Protein AF-A0A0C3UGE4-F1 (afdb_monomer)

Organism: Guillardia theta (strain CCMP2712) (NCBI:txid905079)

InterPro domains:
  IPR002882 2-phospho-L-lactate transferase CofD [PF01933] (5-312)
  IPR038136 CofD-like domain superfamily [G3DSA:3.40.50.10680] (3-335)
  IPR038136 CofD-like domain superfamily [SSF142338] (4-324)

Radius of gyration: 21.11 Å; Cα contacts (8 Å, |Δi|>4): 598; chains: 1; bounding box: 51×51×58 Å

Sequence (357 aa):
MMKLEGGSAFGELSSALANSSKSVDYVVPVTDNGGSSGEIRRVFGGSAVGDIRSRLMHVAPIEKSCYHLRNMLQTRLDPYNESKAMFQMKEFCSAHADDWKSMTENERIILVLLSIFIKMATAYDSTNSSDVWFQFRSSNFGNLVLHSLKFVLGGLEEAIRWFSFALLVPETTRVFPCTLDLEQTGIELGAELEDGQIILGQDEISHPPVEEGGVLSVDKNLFGGSDRAPPSKICKMFYSLSTTGERIKPSANLNILPVLETAELILYGPGSLFTSVMPSLILPGMGEAVASSKAQKLLLLNGNSDRESGNMTALEYLSPVTAPTDLTFRRFAQAIASGFNRYGECEHDLSAYLNYV

Mean predicted aligned error: 9.53 Å

pLDDT: mean 78.91, std 18.3, range [25.89, 96.56]

Solvent-accessible surface area (backbone atoms only — not comparable to full-atom values): 19628 Å² total; per-residue (Å²): 61,34,34,36,24,37,45,75,54,64,42,65,57,45,29,53,48,46,71,40,99,51,48,36,37,37,37,25,44,40,42,53,52,42,73,42,27,15,53,49,30,73,75,72,44,34,52,29,42,48,32,55,50,46,43,54,63,33,37,20,62,97,42,82,92,42,44,65,57,50,52,53,39,65,36,64,37,42,69,83,42,50,71,57,13,51,45,53,55,49,45,61,59,50,66,46,61,84,46,54,84,82,50,55,73,62,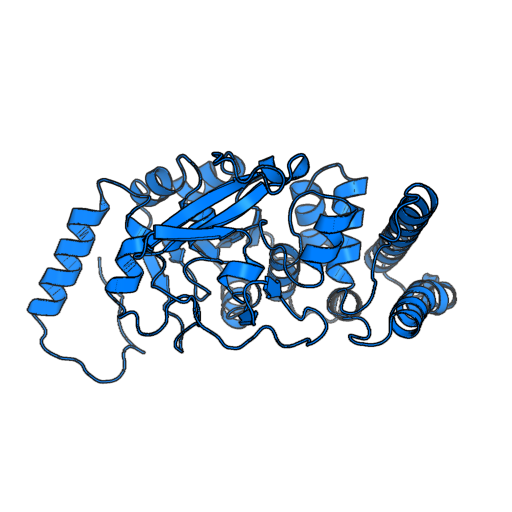53,52,51,45,48,52,27,42,54,48,35,54,50,54,45,53,50,51,39,73,71,42,93,58,103,65,64,79,73,48,36,44,26,36,45,32,40,48,30,48,50,31,37,17,63,75,66,72,33,64,68,56,26,48,54,51,49,34,60,66,48,54,35,45,90,52,43,50,77,39,57,34,46,63,61,34,62,84,35,62,57,27,34,30,38,34,26,74,83,70,51,74,42,69,33,40,38,38,50,60,28,46,62,44,81,59,93,89,41,84,46,66,71,80,85,48,89,64,66,53,97,43,47,51,97,48,58,72,71,44,78,49,39,22,34,71,89,74,64,48,77,53,79,58,54,47,32,71,82,50,55,68,50,51,76,70,24,63,32,39,36,35,44,43,45,54,61,71,77,14,34,39,58,45,35,68,22,66,63,40,17,47,50,64,56,70,33,87,32,48,79,46,79,43,73,59,96,58,78,45,54,70,54,51,87,60,48,82,69,57,58,46,52,70,72,42,62,54,24,81,69,67,46,67,61,49,55,50,48,51,54,54,50,48,72,72,56,70,87,80,92,70,80,82,90,65,86,88,85,84,135

Secondary structure (DSSP, 8-state):
-EEE--SSTTHHHHHHHHTSSS-EEEEE-----SHHHHHHHHHH-S---HHHHHHHHHHS---GGGHHHHHHHH-B--SS-HHHHHHHHHHHHHHHHHTTTTS-HHHHHHHHHHHHHHHHHHHHHHH--SS-PPP-TT-BHHHHHHHHHHHHHTSHHHHHHHHHHHTT--TTEEEEES-SGGGSS-EEEEEEETTS-EEESHHHHHSPPEEETTEEE--TTSSS---PPPSS-EEEEEEEETTT--EE-PPPPGGGHHHHHH-SEEEE-SS-IIIIIHHHHTSTTHHHHHHH--SEEEE---SS--TTTTT--TTTTHHHHHGGGTTSSHHHHHHHHHHHTTS----S--SS-----

Structure (mmCIF, N/CA/C/O backbone):
data_AF-A0A0C3UGE4-F1
#
_entry.id   AF-A0A0C3UGE4-F1
#
loop_
_atom_site.group_PDB
_atom_site.id
_atom_site.type_symbol
_atom_site.label_atom_id
_atom_site.label_alt_id
_atom_site.label_comp_id
_atom_site.label_asym_id
_atom_site.label_entity_id
_atom_site.label_seq_id
_atom_site.pdbx_PDB_ins_code
_atom_site.Cartn_x
_atom_site.Cartn_y
_atom_site.Cartn_z
_atom_site.occupancy
_atom_site.B_iso_or_equiv
_atom_site.auth_seq_id
_atom_site.auth_comp_id
_atom_site.auth_asym_id
_atom_site.auth_atom_id
_atom_site.pdbx_PDB_model_num
ATOM 1 N N . MET A 1 1 ? -14.411 -12.678 -3.697 1.00 88.88 1 MET A N 1
ATOM 2 C CA . MET A 1 1 ? -13.859 -12.458 -2.342 1.00 88.88 1 MET A CA 1
ATOM 3 C C . MET A 1 1 ? -13.321 -11.047 -2.292 1.00 88.88 1 MET A C 1
ATOM 5 O O . MET A 1 1 ? -12.717 -10.629 -3.266 1.00 88.88 1 MET A O 1
ATOM 9 N N . MET A 1 2 ? -13.513 -10.337 -1.188 1.00 87.06 2 MET A N 1
ATOM 10 C CA . MET A 1 2 ? -12.878 -9.045 -0.943 1.00 87.06 2 MET A CA 1
ATOM 11 C C . MET A 1 2 ? -11.885 -9.192 0.206 1.00 87.06 2 MET A C 1
ATOM 13 O O . MET A 1 2 ? -12.202 -9.854 1.190 1.00 87.06 2 MET A O 1
ATOM 17 N N . LYS A 1 3 ? -10.694 -8.605 0.093 1.00 87.56 3 LYS A N 1
ATOM 18 C CA . LYS A 1 3 ? -9.655 -8.671 1.121 1.00 87.56 3 LYS A CA 1
ATOM 19 C C . LYS A 1 3 ? -9.175 -7.274 1.501 1.00 87.56 3 LYS A C 1
ATOM 21 O O . LYS A 1 3 ? -8.741 -6.514 0.642 1.00 87.56 3 LYS A O 1
ATOM 26 N N . LEU A 1 4 ? -9.273 -6.955 2.789 1.00 78.56 4 LEU A N 1
ATOM 27 C CA . LEU A 1 4 ? -8.786 -5.722 3.401 1.00 78.56 4 LEU A CA 1
ATOM 28 C C . LEU A 1 4 ? -7.425 -5.994 4.036 1.00 78.56 4 LEU A C 1
ATOM 30 O O . LEU A 1 4 ? -7.338 -6.707 5.039 1.00 78.56 4 LEU A O 1
ATOM 34 N N . GLU A 1 5 ? -6.364 -5.454 3.451 1.00 80.44 5 GLU A N 1
ATOM 35 C CA . GLU A 1 5 ? -5.006 -5.640 3.960 1.00 80.44 5 GLU A CA 1
ATOM 36 C C . GLU A 1 5 ? -4.042 -4.574 3.435 1.00 80.44 5 GLU A C 1
ATOM 38 O O . GLU A 1 5 ? -4.302 -3.920 2.428 1.00 80.44 5 GLU A O 1
ATOM 43 N N . GLY A 1 6 ? -2.900 -4.456 4.105 1.00 71.75 6 GLY A N 1
ATOM 44 C CA . GLY A 1 6 ? -1.778 -3.608 3.712 1.00 71.75 6 GLY A CA 1
ATOM 45 C C . GLY A 1 6 ? -0.661 -4.393 3.028 1.00 71.75 6 GLY A C 1
ATOM 46 O O . GLY A 1 6 ? -0.914 -5.358 2.301 1.00 71.75 6 GLY A O 1
ATOM 47 N N . GLY A 1 7 ? 0.570 -3.937 3.266 1.00 65.00 7 GLY A N 1
ATOM 48 C CA . GLY A 1 7 ? 1.805 -4.271 2.554 1.00 65.00 7 GLY A CA 1
ATOM 49 C C . GLY A 1 7 ? 2.200 -5.740 2.382 1.00 65.00 7 GLY A C 1
ATOM 50 O O . GLY A 1 7 ? 1.496 -6.549 1.783 1.00 65.00 7 GLY A O 1
ATOM 51 N N . SER A 1 8 ? 3.442 -6.070 2.747 1.00 61.47 8 SER A N 1
ATOM 52 C CA . SER A 1 8 ? 4.088 -7.350 2.400 1.00 61.47 8 SER A CA 1
ATOM 53 C C . SER A 1 8 ? 3.691 -8.532 3.287 1.00 61.47 8 SER A C 1
ATOM 55 O O . SER A 1 8 ? 4.209 -9.633 3.091 1.00 61.47 8 SER A O 1
ATOM 57 N N . ALA A 1 9 ? 2.815 -8.325 4.273 1.00 58.72 9 ALA A N 1
ATOM 58 C CA . ALA A 1 9 ? 2.397 -9.383 5.177 1.00 58.72 9 ALA A CA 1
ATOM 59 C C . ALA A 1 9 ? 1.672 -10.498 4.401 1.00 58.72 9 ALA A C 1
ATOM 61 O O . ALA A 1 9 ? 0.669 -10.275 3.728 1.00 58.72 9 ALA A O 1
ATOM 62 N N . PHE A 1 10 ? 2.229 -11.708 4.492 1.00 69.44 10 PHE A N 1
ATOM 63 C CA . PHE A 1 10 ? 1.671 -12.958 3.972 1.00 69.44 10 PHE A CA 1
ATOM 64 C C . PHE A 1 10 ? 1.349 -12.981 2.465 1.00 69.44 10 PHE A C 1
ATOM 66 O O . PHE A 1 10 ? 0.301 -13.464 2.034 1.00 69.44 10 PHE A O 1
ATOM 73 N N . GLY A 1 11 ? 2.303 -12.519 1.649 1.00 73.38 11 GLY A N 1
ATOM 74 C CA . GLY A 1 11 ? 2.220 -12.547 0.185 1.00 73.38 11 GLY A CA 1
ATOM 75 C C . GLY A 1 11 ? 1.964 -13.930 -0.437 1.00 73.38 11 GLY A C 1
ATOM 76 O O . GLY A 1 11 ? 1.420 -14.019 -1.538 1.00 73.38 11 GLY A O 1
ATOM 77 N N . GLU A 1 12 ? 2.293 -15.012 0.272 1.00 80.56 12 GLU A N 1
ATOM 78 C CA . GLU A 1 12 ? 1.982 -16.386 -0.143 1.00 80.56 12 GLU A CA 1
ATOM 79 C C . GLU A 1 12 ? 0.474 -16.647 -0.208 1.00 80.56 12 GLU A C 1
ATOM 81 O O . GLU A 1 12 ? -0.002 -17.216 -1.189 1.00 80.56 12 GLU A O 1
ATOM 86 N N . LEU A 1 13 ? -0.304 -16.171 0.774 1.00 82.69 13 LEU A N 1
ATOM 87 C CA . LEU A 1 13 ? -1.766 -16.274 0.729 1.00 82.69 13 LEU A CA 1
ATOM 88 C C . LEU A 1 13 ? -2.329 -15.481 -0.436 1.00 82.69 13 LEU A C 1
ATOM 90 O O . LEU A 1 13 ? -3.254 -15.927 -1.100 1.00 82.69 13 LEU A O 1
ATOM 94 N N . SER A 1 14 ? -1.771 -14.309 -0.700 1.00 83.50 14 SER A N 1
ATOM 95 C CA . SER A 1 14 ? -2.187 -13.456 -1.809 1.00 83.50 14 SER A CA 1
ATOM 96 C C . SER A 1 14 ? -1.987 -14.151 -3.148 1.00 83.50 14 SER A C 1
ATOM 98 O O . SER A 1 14 ? -2.879 -14.153 -3.994 1.00 83.50 14 SER A O 1
ATOM 100 N N . SER A 1 15 ? -0.829 -14.793 -3.305 1.00 83.75 15 SER A N 1
ATOM 101 C CA . SER A 1 15 ? -0.518 -15.607 -4.471 1.00 83.75 15 SER A CA 1
ATOM 102 C C . SER A 1 15 ? -1.446 -16.821 -4.567 1.00 83.75 15 SER A C 1
ATOM 104 O O . SER A 1 15 ? -1.996 -17.098 -5.631 1.00 83.75 15 SER A O 1
ATOM 106 N N . ALA A 1 16 ? -1.701 -17.518 -3.457 1.00 85.75 16 ALA A N 1
ATOM 107 C CA . ALA A 1 16 ? -2.600 -18.671 -3.421 1.00 85.75 16 ALA A CA 1
ATOM 108 C C . ALA A 1 16 ? -4.051 -18.297 -3.775 1.00 85.75 16 ALA A C 1
ATOM 110 O O . ALA A 1 16 ? -4.704 -19.001 -4.543 1.00 85.75 16 ALA A O 1
ATOM 111 N N . LEU A 1 17 ? -4.545 -17.169 -3.258 1.00 85.75 17 LEU A N 1
ATOM 112 C CA . LEU A 1 17 ? -5.877 -16.646 -3.554 1.00 85.75 17 LEU A CA 1
ATOM 113 C C . LEU A 1 17 ? -5.993 -16.203 -5.017 1.00 85.75 17 LEU A C 1
ATOM 115 O O . LEU A 1 17 ? -6.993 -16.519 -5.658 1.00 85.75 17 LEU A O 1
ATOM 119 N N . ALA A 1 18 ? -4.975 -15.531 -5.561 1.00 84.00 18 ALA A N 1
ATOM 120 C CA . ALA A 1 18 ? -4.956 -15.106 -6.964 1.00 84.00 18 ALA A CA 1
ATOM 121 C C . ALA A 1 18 ? -4.934 -16.294 -7.943 1.00 84.00 18 ALA A C 1
ATOM 123 O O . ALA A 1 18 ? -5.546 -16.231 -9.005 1.00 84.00 18 ALA A O 1
ATOM 124 N N . ASN A 1 19 ? -4.283 -17.397 -7.560 1.00 82.44 19 ASN A N 1
ATOM 125 C CA . ASN A 1 19 ? -4.258 -18.647 -8.327 1.00 82.44 19 ASN A CA 1
ATOM 126 C C . ASN A 1 19 ? -5.492 -19.539 -8.093 1.00 82.44 19 ASN A C 1
ATOM 128 O O . ASN A 1 19 ? -5.590 -20.627 -8.663 1.00 82.44 19 ASN A O 1
ATOM 132 N N . SER A 1 20 ? -6.434 -19.115 -7.248 1.00 82.75 20 SER A N 1
ATOM 133 C CA . SER A 1 20 ? -7.691 -19.834 -7.059 1.00 82.75 20 SER A CA 1
ATOM 134 C C . SER A 1 20 ? -8.645 -19.592 -8.235 1.00 82.75 20 SER A C 1
ATOM 136 O O . SER A 1 20 ? -8.553 -18.597 -8.948 1.00 82.75 20 SER A O 1
ATOM 138 N N . SER A 1 21 ? -9.631 -20.471 -8.424 1.00 75.88 21 SER A N 1
ATOM 139 C CA . SER A 1 21 ? -10.694 -20.277 -9.426 1.00 75.88 21 SER A CA 1
ATOM 140 C C . SER A 1 21 ? -11.713 -19.189 -9.047 1.00 75.88 21 SER A C 1
ATOM 142 O O . SER A 1 21 ? -12.741 -19.043 -9.707 1.00 75.88 21 SER A O 1
ATOM 144 N N . LYS A 1 22 ? -11.473 -18.454 -7.957 1.00 87.19 22 LYS A N 1
ATOM 145 C CA . LYS A 1 22 ? -12.380 -17.451 -7.401 1.00 87.19 22 LYS A CA 1
ATOM 146 C C . LYS A 1 22 ? -11.867 -16.050 -7.706 1.00 87.19 22 LYS A C 1
ATOM 148 O O . LYS A 1 22 ? -10.668 -15.804 -7.682 1.00 87.19 22 LYS A O 1
ATOM 153 N N . SER A 1 23 ? -12.790 -15.115 -7.921 1.00 92.88 23 SER A N 1
ATOM 154 C CA . SER A 1 23 ? -12.440 -13.701 -8.052 1.00 92.88 23 SER A CA 1
ATOM 155 C C . SER A 1 23 ? -12.036 -13.102 -6.704 1.00 92.88 23 SER A C 1
ATOM 157 O O . SER A 1 23 ? -12.689 -13.376 -5.687 1.00 92.88 23 SER A O 1
ATOM 159 N N . VAL A 1 24 ? -10.984 -12.283 -6.689 1.00 93.75 24 VAL A N 1
ATOM 160 C CA . VAL A 1 24 ? -10.416 -11.670 -5.481 1.00 93.75 24 VAL A CA 1
ATOM 161 C C . VAL A 1 24 ? -10.150 -10.187 -5.695 1.00 93.75 24 VAL A C 1
ATOM 163 O O . VAL A 1 24 ? -9.412 -9.793 -6.591 1.00 93.75 24 VAL A O 1
ATOM 166 N N . ASP A 1 25 ? -10.713 -9.371 -4.816 1.00 95.06 25 ASP A N 1
ATOM 167 C CA . ASP A 1 25 ? -10.585 -7.923 -4.830 1.00 95.06 25 ASP A CA 1
ATOM 168 C C . ASP A 1 25 ? -9.833 -7.458 -3.591 1.00 95.06 25 ASP A C 1
ATOM 170 O O . ASP A 1 25 ? -10.319 -7.584 -2.467 1.00 95.06 25 ASP A O 1
ATOM 174 N N . TYR A 1 26 ? -8.631 -6.935 -3.791 1.00 94.94 26 TYR A N 1
ATOM 175 C CA . TYR A 1 26 ? -7.783 -6.418 -2.728 1.00 94.94 26 TYR A CA 1
ATOM 176 C C . TYR A 1 26 ? -8.044 -4.928 -2.538 1.00 94.94 26 TYR A C 1
ATOM 178 O O . TYR A 1 26 ? -7.956 -4.172 -3.499 1.00 94.94 26 TYR A O 1
ATOM 186 N N . VAL A 1 27 ? -8.312 -4.495 -1.309 1.00 95.00 27 VAL A N 1
ATOM 187 C CA . VAL A 1 27 ? -8.415 -3.079 -0.942 1.00 95.00 27 VAL A CA 1
ATOM 188 C C . VAL A 1 27 ? -7.253 -2.723 -0.036 1.00 95.00 27 VAL A C 1
ATOM 190 O O . VAL A 1 27 ? -7.131 -3.260 1.067 1.00 95.00 27 VAL A O 1
ATOM 193 N N . VAL A 1 28 ? -6.416 -1.812 -0.522 1.00 94.75 28 VAL A N 1
ATOM 194 C CA . VAL A 1 28 ? -5.087 -1.552 0.027 1.00 94.75 28 VAL A CA 1
ATOM 195 C C . VAL A 1 28 ? -4.973 -0.097 0.495 1.00 94.75 28 VAL A C 1
ATOM 197 O O . VAL A 1 28 ? -5.281 0.815 -0.282 1.00 94.75 28 VAL A O 1
ATOM 200 N N . PRO A 1 29 ? -4.532 0.152 1.742 1.00 93.25 29 PRO A N 1
ATOM 201 C CA . PRO A 1 29 ? -4.177 1.480 2.224 1.00 93.25 29 PRO A CA 1
ATOM 202 C C . PRO A 1 29 ? -3.116 2.172 1.372 1.00 93.25 29 PRO A C 1
ATOM 204 O O . PRO A 1 29 ? -2.225 1.544 0.805 1.00 93.25 29 PRO A O 1
ATOM 207 N N . VAL A 1 30 ? -3.193 3.500 1.315 1.00 93.56 30 VAL A N 1
ATOM 208 C CA . VAL A 1 30 ? -2.253 4.338 0.552 1.00 93.56 30 VAL A CA 1
ATOM 209 C C . VAL A 1 30 ? -1.656 5.475 1.392 1.00 93.56 30 VAL A C 1
ATOM 211 O O . VAL A 1 30 ? -1.208 6.489 0.859 1.00 93.56 30 VAL A O 1
ATOM 214 N N . THR A 1 31 ? -1.637 5.298 2.715 1.00 90.19 31 THR A N 1
ATOM 215 C CA . THR A 1 31 ? -1.171 6.271 3.722 1.00 90.19 31 THR A CA 1
ATOM 216 C C . THR A 1 31 ? 0.267 6.098 4.180 1.00 90.19 31 THR A C 1
ATOM 218 O O . THR A 1 31 ? 0.736 6.924 4.963 1.00 90.19 31 THR A O 1
ATOM 221 N N . ASP A 1 32 ? 0.964 5.067 3.711 1.00 88.56 32 ASP A N 1
ATOM 222 C CA . ASP A 1 32 ? 2.331 4.766 4.131 1.00 88.56 32 ASP A CA 1
ATOM 223 C C . ASP A 1 32 ? 3.265 5.967 3.898 1.00 88.56 32 ASP A C 1
ATOM 225 O O . ASP A 1 32 ? 3.358 6.510 2.791 1.00 88.56 32 ASP A O 1
ATOM 229 N N . ASN A 1 33 ? 3.912 6.431 4.963 1.00 84.69 33 ASN A N 1
ATOM 230 C CA . ASN A 1 33 ? 4.893 7.517 4.965 1.00 84.69 33 ASN A CA 1
ATOM 231 C C . ASN A 1 33 ? 6.307 7.023 5.331 1.00 84.69 33 ASN A C 1
ATOM 233 O O . ASN A 1 33 ? 7.202 7.849 5.502 1.00 84.69 33 ASN A O 1
ATOM 237 N N . GLY A 1 34 ? 6.530 5.706 5.389 1.00 84.94 34 GLY A N 1
ATOM 238 C CA . GLY A 1 34 ? 7.824 5.095 5.674 1.00 84.94 34 GLY A CA 1
ATOM 239 C C . GLY A 1 34 ? 8.648 4.777 4.420 1.00 84.94 34 GLY A C 1
ATOM 240 O O . GLY A 1 34 ? 8.142 4.601 3.304 1.00 84.94 34 GLY A O 1
ATOM 241 N N . GLY A 1 35 ? 9.969 4.685 4.600 1.00 88.25 35 GLY A N 1
ATOM 242 C CA . GLY A 1 35 ? 10.919 4.199 3.594 1.00 88.25 35 GLY A CA 1
ATOM 243 C C . GLY A 1 35 ? 10.769 4.824 2.198 1.00 88.25 35 GLY A C 1
ATOM 244 O O . GLY A 1 35 ? 10.741 6.040 2.028 1.00 88.25 35 GLY A O 1
ATOM 245 N N . SER A 1 36 ? 10.694 3.970 1.169 1.00 92.25 36 SER A N 1
ATOM 246 C CA . SER A 1 36 ? 10.639 4.412 -0.232 1.00 92.25 36 SER A CA 1
ATOM 247 C C . SER A 1 36 ? 9.335 5.130 -0.593 1.00 92.25 36 SER A C 1
ATOM 249 O O . SER A 1 36 ? 9.373 6.033 -1.424 1.00 92.25 36 SER A O 1
ATOM 251 N N . SER A 1 37 ? 8.193 4.738 -0.013 1.00 92.31 37 SER A N 1
ATOM 252 C CA . SER A 1 37 ? 6.925 5.454 -0.219 1.00 92.31 37 SER A CA 1
ATOM 253 C C . SER A 1 37 ? 6.989 6.833 0.431 1.00 92.31 37 SER A C 1
ATOM 255 O O . SER A 1 37 ? 6.613 7.821 -0.193 1.00 92.31 37 SER A O 1
ATOM 257 N N . GLY A 1 38 ? 7.510 6.892 1.659 1.00 90.56 38 GLY A N 1
ATOM 258 C CA . GLY A 1 38 ? 7.690 8.115 2.430 1.00 90.56 38 GLY A CA 1
ATOM 259 C C . GLY A 1 38 ? 8.506 9.161 1.695 1.00 90.56 38 GLY A C 1
ATOM 260 O O . GLY A 1 38 ? 8.066 10.298 1.568 1.00 90.56 38 GLY A O 1
ATOM 261 N N . GLU A 1 39 ? 9.643 8.766 1.127 1.00 91.94 39 GLU A N 1
ATOM 262 C CA . GLU A 1 39 ? 10.507 9.684 0.387 1.00 91.94 39 GLU A CA 1
ATOM 263 C C . GLU A 1 39 ? 9.837 10.251 -0.876 1.00 91.94 39 GLU A C 1
ATOM 265 O O . GLU A 1 39 ? 9.861 11.459 -1.113 1.00 91.94 39 GLU A O 1
ATOM 270 N N . ILE A 1 40 ? 9.145 9.401 -1.645 1.00 92.00 40 ILE A N 1
ATOM 271 C CA . ILE A 1 40 ? 8.342 9.840 -2.797 1.00 92.00 40 ILE A CA 1
ATOM 272 C C . ILE A 1 40 ? 7.284 10.855 -2.360 1.00 92.00 40 ILE A C 1
ATOM 274 O O . ILE A 1 40 ? 7.124 11.892 -2.999 1.00 92.00 40 ILE A O 1
ATOM 278 N N . ARG A 1 41 ? 6.563 10.574 -1.272 1.00 90.12 41 ARG A N 1
ATOM 279 C CA . ARG A 1 41 ? 5.500 11.453 -0.770 1.00 90.12 41 ARG A CA 1
ATOM 280 C C . ARG A 1 41 ? 6.042 12.750 -0.188 1.00 90.12 41 ARG A C 1
ATOM 282 O O . ARG A 1 41 ? 5.418 13.790 -0.359 1.00 90.12 41 ARG A O 1
ATOM 289 N N . ARG A 1 42 ? 7.202 12.713 0.462 1.00 88.19 42 ARG A N 1
ATOM 290 C CA . ARG A 1 42 ? 7.867 13.896 1.013 1.00 88.19 42 ARG A CA 1
ATOM 291 C C . ARG A 1 42 ? 8.215 14.901 -0.082 1.00 88.19 42 ARG A C 1
ATOM 293 O O . ARG A 1 42 ? 8.067 16.100 0.129 1.00 88.19 42 ARG A O 1
ATOM 300 N N . VAL A 1 43 ? 8.677 14.411 -1.231 1.00 88.25 43 VAL A N 1
ATOM 301 C CA . VAL A 1 43 ? 9.129 15.254 -2.345 1.00 88.25 43 VAL A CA 1
ATOM 302 C C . VAL A 1 43 ? 7.984 15.624 -3.287 1.00 88.25 43 VAL A C 1
ATOM 304 O O . VAL A 1 43 ? 7.818 16.792 -3.628 1.00 88.25 43 VAL A O 1
ATOM 307 N N . PHE A 1 44 ? 7.172 14.648 -3.695 1.00 87.69 44 PHE A N 1
ATOM 308 C CA . PHE A 1 44 ? 6.159 14.824 -4.742 1.00 87.69 44 PHE A CA 1
ATOM 309 C C . PHE A 1 44 ? 4.719 14.865 -4.220 1.00 87.69 44 PHE A C 1
ATOM 311 O O . PHE A 1 44 ? 3.797 15.119 -4.994 1.00 87.69 44 PHE A O 1
ATOM 318 N N . GLY A 1 45 ? 4.498 14.596 -2.933 1.00 86.81 45 GLY A N 1
ATOM 319 C CA . GLY A 1 45 ? 3.162 14.443 -2.368 1.00 86.81 45 GLY A CA 1
ATOM 320 C C . GLY A 1 45 ? 2.418 13.210 -2.892 1.00 86.81 45 GLY A C 1
ATOM 321 O O . GLY A 1 45 ? 2.969 12.312 -3.543 1.00 86.81 45 GLY A O 1
ATOM 322 N N . GLY A 1 46 ? 1.120 13.171 -2.606 1.00 87.50 46 GLY A N 1
ATOM 323 C CA . GLY A 1 46 ? 0.216 12.154 -3.123 1.00 87.50 46 GLY A CA 1
ATOM 324 C C . GLY A 1 46 ? 0.147 10.866 -2.294 1.00 87.50 46 GLY A C 1
ATOM 325 O O . GLY A 1 46 ? 0.728 10.732 -1.213 1.00 87.50 46 GLY A O 1
ATOM 326 N N . SER A 1 47 ? -0.554 9.887 -2.863 1.00 91.00 47 SER A N 1
ATOM 327 C CA . SER A 1 47 ? -0.732 8.535 -2.328 1.00 91.00 47 SER A CA 1
ATOM 328 C C . SER A 1 47 ? 0.564 7.722 -2.294 1.00 91.00 47 SER A C 1
ATOM 330 O O . SER A 1 47 ? 1.358 7.762 -3.245 1.00 91.00 47 SER A O 1
ATOM 332 N N . ALA A 1 48 ? 0.733 6.926 -1.236 1.00 92.00 48 ALA A N 1
ATOM 333 C CA . ALA A 1 48 ? 1.761 5.899 -1.155 1.00 92.00 48 ALA A CA 1
ATOM 334 C C . ALA A 1 48 ? 1.529 4.808 -2.205 1.00 92.00 48 ALA A C 1
ATOM 336 O O . ALA A 1 48 ? 0.396 4.409 -2.468 1.00 92.00 48 ALA A O 1
ATOM 337 N N . VAL A 1 49 ? 2.616 4.296 -2.780 1.00 93.81 49 VAL A N 1
ATOM 338 C CA . VAL A 1 49 ? 2.567 3.275 -3.841 1.00 93.81 49 VAL A CA 1
ATOM 339 C C . VAL A 1 49 ? 3.154 1.929 -3.405 1.00 93.81 49 VAL A C 1
ATOM 341 O O . VAL A 1 49 ? 2.995 0.936 -4.111 1.00 93.81 49 VAL A O 1
ATOM 344 N N . GLY A 1 50 ? 3.824 1.879 -2.247 1.00 93.81 50 GLY A N 1
ATOM 345 C CA . GLY A 1 50 ? 4.580 0.718 -1.775 1.00 93.81 50 GLY A CA 1
ATOM 346 C C . GLY A 1 50 ? 3.747 -0.543 -1.588 1.00 93.81 50 GLY A C 1
ATOM 347 O O . GLY A 1 50 ? 4.105 -1.594 -2.132 1.00 93.81 50 GLY A O 1
ATOM 348 N N . ASP A 1 51 ? 2.634 -0.426 -0.868 1.00 93.44 51 ASP A N 1
ATOM 349 C CA . ASP A 1 51 ? 1.744 -1.550 -0.571 1.00 93.44 51 ASP A CA 1
ATOM 350 C C . ASP A 1 51 ? 1.009 -2.036 -1.818 1.00 93.44 51 ASP A C 1
ATOM 352 O O . ASP A 1 51 ? 0.947 -3.240 -2.067 1.00 93.44 51 ASP A O 1
ATOM 356 N N . ILE A 1 52 ? 0.564 -1.110 -2.669 1.00 95.38 52 ILE A N 1
ATOM 357 C CA . ILE A 1 52 ? -0.022 -1.410 -3.980 1.00 95.38 52 ILE A CA 1
ATOM 358 C C . ILE A 1 52 ? 0.968 -2.181 -4.858 1.00 95.38 52 ILE A C 1
ATOM 360 O O . ILE A 1 52 ? 0.645 -3.258 -5.361 1.00 95.38 52 ILE A O 1
ATOM 364 N N . ARG A 1 53 ? 2.198 -1.676 -5.018 1.00 95.25 53 ARG A N 1
ATOM 365 C CA . ARG A 1 53 ? 3.246 -2.362 -5.785 1.00 95.25 53 ARG A CA 1
ATOM 366 C C . ARG A 1 53 ? 3.512 -3.743 -5.198 1.00 95.25 53 ARG A C 1
ATOM 368 O O . ARG A 1 53 ? 3.536 -4.724 -5.936 1.00 95.25 53 ARG A O 1
ATOM 375 N N . SER A 1 54 ? 3.714 -3.830 -3.883 1.00 93.31 54 SER A N 1
ATOM 376 C CA . SER A 1 54 ? 3.942 -5.104 -3.196 1.00 93.31 54 SER A CA 1
ATOM 377 C C . SER A 1 54 ? 2.816 -6.090 -3.497 1.00 93.31 54 SER A C 1
ATOM 379 O O . SER A 1 54 ? 3.079 -7.237 -3.856 1.00 93.31 54 SER A O 1
ATOM 381 N N . ARG A 1 55 ? 1.562 -5.635 -3.432 1.00 93.44 55 ARG A N 1
ATOM 382 C CA . ARG A 1 55 ? 0.389 -6.452 -3.714 1.00 93.44 55 ARG A CA 1
ATOM 383 C C . ARG A 1 55 ? 0.396 -7.002 -5.130 1.00 93.44 55 ARG A C 1
ATOM 385 O O . ARG A 1 55 ? 0.304 -8.214 -5.302 1.00 93.44 55 ARG A O 1
ATOM 392 N N . LEU A 1 56 ? 0.567 -6.124 -6.115 1.00 93.88 56 LEU A N 1
ATOM 393 C CA . LEU A 1 56 ? 0.610 -6.477 -7.534 1.00 93.88 56 LEU A CA 1
ATOM 394 C C . LEU A 1 56 ? 1.706 -7.505 -7.827 1.00 93.88 56 LEU A C 1
ATOM 396 O O . LEU A 1 56 ? 1.467 -8.479 -8.531 1.00 93.88 56 LEU A O 1
ATOM 400 N N . MET A 1 57 ? 2.875 -7.357 -7.202 1.00 92.19 57 MET A N 1
ATOM 401 C CA . MET A 1 57 ? 3.969 -8.321 -7.332 1.00 92.19 57 MET A CA 1
ATOM 402 C C . MET A 1 57 ? 3.622 -9.718 -6.796 1.00 92.19 57 MET A C 1
ATOM 404 O O . MET A 1 57 ? 4.071 -10.711 -7.366 1.00 92.19 57 MET A O 1
ATOM 408 N N . HIS A 1 58 ? 2.852 -9.822 -5.711 1.00 90.38 58 HIS A N 1
ATOM 409 C CA . HIS A 1 58 ? 2.498 -11.117 -5.114 1.00 90.38 58 HIS A CA 1
ATOM 410 C C . HIS A 1 58 ? 1.350 -11.828 -5.834 1.00 90.38 58 HIS A C 1
ATOM 412 O O . HIS A 1 58 ? 1.325 -13.058 -5.866 1.00 90.38 58 HIS A O 1
ATOM 418 N N . VAL A 1 59 ? 0.412 -11.072 -6.411 1.00 91.31 59 VAL A N 1
ATOM 419 C CA . VAL A 1 59 ? -0.726 -11.643 -7.154 1.00 91.31 59 VAL A CA 1
ATOM 420 C C . VAL A 1 59 ? -0.407 -11.906 -8.622 1.00 91.31 59 VAL A C 1
ATOM 422 O O . VAL A 1 59 ? -1.087 -12.698 -9.266 1.00 91.31 59 VAL A O 1
ATOM 425 N N . ALA A 1 60 ? 0.628 -11.259 -9.157 1.00 90.00 60 ALA A N 1
ATOM 426 C CA . ALA A 1 60 ? 1.128 -11.556 -10.485 1.00 90.00 60 ALA A CA 1
ATOM 427 C C . ALA A 1 60 ? 1.731 -12.971 -10.534 1.00 90.00 60 ALA A C 1
ATOM 429 O O . ALA A 1 60 ? 2.454 -13.359 -9.604 1.00 90.00 60 ALA A O 1
ATOM 430 N N . PRO A 1 61 ? 1.486 -13.731 -11.612 1.00 86.19 61 PRO A N 1
ATOM 431 C CA . PRO A 1 61 ? 1.932 -15.106 -11.725 1.00 86.19 61 PRO A CA 1
ATOM 432 C C . PRO A 1 61 ? 3.462 -15.185 -11.796 1.00 86.19 61 PRO A C 1
ATOM 434 O O . PRO A 1 61 ? 4.157 -14.243 -12.195 1.00 86.19 61 PRO A O 1
ATOM 437 N N . ILE A 1 62 ? 4.001 -16.336 -11.394 1.00 80.38 62 ILE A N 1
ATOM 438 C CA . ILE A 1 62 ? 5.435 -16.632 -11.488 1.00 80.38 62 ILE A CA 1
ATOM 439 C C . ILE A 1 62 ? 5.698 -17.242 -12.867 1.00 80.38 62 ILE A C 1
ATOM 441 O O . ILE A 1 62 ? 5.970 -18.433 -13.011 1.00 80.38 62 ILE A O 1
ATOM 445 N N . GLU A 1 63 ? 5.567 -16.418 -13.903 1.00 78.00 63 GLU A N 1
ATOM 446 C CA . GLU A 1 63 ? 5.859 -16.826 -15.274 1.00 78.00 63 GLU A CA 1
ATOM 447 C C . GLU A 1 63 ? 7.271 -16.428 -15.695 1.00 78.00 63 GLU A C 1
ATOM 449 O O . GLU A 1 63 ? 7.792 -15.372 -15.334 1.00 78.00 63 GLU A O 1
ATOM 454 N N . LYS A 1 64 ? 7.886 -17.256 -16.547 1.00 74.56 64 LYS A N 1
ATOM 455 C CA . LYS A 1 64 ? 9.174 -16.918 -17.172 1.00 74.56 64 LYS A CA 1
ATOM 456 C C . LYS A 1 64 ? 9.076 -15.661 -18.045 1.00 74.56 64 LYS A C 1
ATOM 458 O O . LYS A 1 64 ? 10.060 -14.938 -18.152 1.00 74.56 64 LYS A O 1
ATOM 463 N N . SER A 1 65 ? 7.906 -15.412 -18.636 1.00 78.25 65 SER A N 1
ATOM 464 C CA . SER A 1 65 ? 7.608 -14.286 -19.532 1.00 78.25 65 SER A CA 1
ATOM 465 C C . SER A 1 65 ? 7.768 -12.919 -18.854 1.00 78.25 65 SER A C 1
ATOM 467 O O . SER A 1 65 ? 8.232 -11.983 -19.495 1.00 78.25 65 SER A O 1
ATOM 469 N N . CYS A 1 66 ? 7.446 -12.807 -17.560 1.00 78.31 66 CYS A N 1
ATOM 470 C CA . CYS A 1 66 ? 7.557 -11.573 -16.779 1.00 78.31 66 CYS A CA 1
ATOM 471 C C . CYS A 1 66 ? 8.639 -11.638 -15.683 1.00 78.31 66 CYS A C 1
ATOM 473 O O . CYS A 1 66 ? 8.742 -10.732 -14.860 1.00 78.31 66 CYS A O 1
ATOM 475 N N . TYR A 1 67 ? 9.477 -12.681 -15.652 1.00 81.56 67 TYR A N 1
ATOM 476 C CA . TYR A 1 67 ? 10.484 -12.873 -14.599 1.00 81.56 67 TYR A CA 1
ATOM 477 C C . TYR A 1 67 ? 11.489 -11.715 -14.504 1.00 81.56 67 TYR A C 1
ATOM 479 O O . TYR A 1 67 ? 11.764 -11.216 -13.412 1.00 81.56 67 TYR A O 1
ATOM 487 N N . HIS A 1 68 ? 12.021 -11.266 -15.643 1.00 83.31 68 HIS A N 1
ATOM 488 C CA . HIS A 1 68 ? 12.996 -10.174 -15.673 1.00 83.31 68 HIS A CA 1
ATOM 489 C C . HIS A 1 68 ? 12.366 -8.862 -15.191 1.00 83.31 68 HIS A C 1
ATOM 491 O O . HIS A 1 68 ? 12.841 -8.263 -14.227 1.00 83.31 68 HIS A O 1
ATOM 497 N N . LEU A 1 69 ? 11.221 -8.505 -15.774 1.00 85.38 69 LEU A N 1
ATOM 498 C CA . LEU A 1 69 ? 10.365 -7.402 -15.349 1.00 85.38 69 LEU A CA 1
ATOM 499 C C . LEU A 1 69 ? 10.114 -7.380 -13.832 1.00 85.38 69 LEU A C 1
ATOM 501 O O . LEU A 1 69 ? 10.292 -6.359 -13.165 1.00 85.38 69 LEU A O 1
ATOM 505 N N . ARG A 1 70 ? 9.719 -8.525 -13.271 1.00 87.44 70 ARG A N 1
ATOM 506 C CA . ARG A 1 70 ? 9.447 -8.672 -11.839 1.00 87.44 70 ARG A CA 1
ATOM 507 C C . ARG A 1 70 ? 10.688 -8.398 -10.994 1.00 87.44 70 ARG A C 1
ATOM 509 O O . ARG A 1 70 ? 10.602 -7.646 -10.024 1.00 87.44 70 ARG A O 1
ATOM 516 N N . ASN A 1 71 ? 11.835 -8.953 -11.380 1.00 87.81 71 ASN A N 1
ATOM 517 C CA . ASN A 1 71 ? 13.096 -8.731 -10.672 1.00 87.81 71 ASN A CA 1
ATOM 518 C C . ASN A 1 71 ? 13.506 -7.255 -10.691 1.00 87.81 71 ASN A C 1
ATOM 520 O O . ASN A 1 71 ? 13.909 -6.715 -9.658 1.00 87.81 71 ASN A O 1
ATOM 524 N N . MET A 1 72 ? 13.344 -6.575 -11.830 1.00 87.38 72 MET A N 1
ATOM 525 C CA . MET A 1 72 ? 13.587 -5.133 -11.917 1.00 87.38 72 MET A CA 1
ATOM 526 C C . MET A 1 72 ? 12.707 -4.371 -10.918 1.00 87.38 72 MET A C 1
ATOM 528 O O . MET A 1 72 ? 13.209 -3.592 -10.112 1.00 87.38 72 MET A O 1
ATOM 532 N N . LEU A 1 73 ? 11.400 -4.643 -10.899 1.00 90.75 73 LEU A N 1
ATOM 533 C CA . LEU A 1 73 ? 10.437 -3.944 -10.040 1.00 90.75 73 LEU A CA 1
ATOM 534 C C . LEU A 1 73 ? 10.602 -4.254 -8.541 1.00 90.75 73 LEU A C 1
ATOM 536 O O . LEU A 1 73 ? 10.212 -3.453 -7.687 1.00 90.75 73 LEU A O 1
ATOM 540 N N . GLN A 1 74 ? 11.192 -5.396 -8.192 1.00 91.25 74 GLN A N 1
ATOM 541 C CA . GLN A 1 74 ? 11.515 -5.753 -6.807 1.00 91.25 74 GLN A CA 1
ATOM 542 C C . GLN A 1 74 ? 12.848 -5.176 -6.324 1.00 91.25 74 GLN A C 1
ATOM 544 O O . GLN A 1 74 ? 13.082 -5.140 -5.115 1.00 91.25 74 GLN A O 1
ATOM 549 N N . THR A 1 75 ? 13.693 -4.685 -7.233 1.00 92.00 75 THR A N 1
ATOM 550 C CA . THR A 1 75 ? 15.029 -4.187 -6.899 1.00 92.00 75 THR A CA 1
ATOM 551 C C . THR A 1 75 ? 14.956 -3.031 -5.900 1.00 92.00 75 THR A C 1
ATOM 553 O O . THR A 1 75 ? 14.191 -2.075 -6.061 1.00 92.00 75 THR A O 1
ATOM 556 N N . ARG A 1 76 ? 15.764 -3.124 -4.841 1.00 93.56 76 ARG A N 1
ATOM 557 C CA . ARG A 1 76 ? 15.952 -2.072 -3.840 1.00 93.56 76 ARG A CA 1
ATOM 558 C C . ARG A 1 76 ? 17.368 -1.518 -3.965 1.00 93.56 76 ARG A C 1
ATOM 560 O O . ARG A 1 76 ? 18.320 -2.280 -4.120 1.00 93.56 76 ARG A O 1
ATOM 567 N N . LEU A 1 77 ? 17.474 -0.197 -3.925 1.00 92.69 77 LEU A N 1
ATOM 568 C CA . LEU A 1 77 ? 18.741 0.519 -4.010 1.00 92.69 77 LEU A CA 1
ATOM 569 C C . LEU A 1 77 ? 19.578 0.374 -2.749 1.00 92.69 77 LEU A C 1
ATOM 571 O O . LEU A 1 77 ? 19.070 -0.019 -1.696 1.00 92.69 77 LEU A O 1
ATOM 575 N N . ASP A 1 78 ? 20.862 0.719 -2.875 1.00 92.75 78 ASP A N 1
ATOM 576 C CA . ASP A 1 78 ? 21.787 0.734 -1.751 1.00 92.75 78 ASP A CA 1
ATOM 577 C C . ASP A 1 78 ? 21.180 1.511 -0.569 1.00 92.75 78 ASP A C 1
ATOM 579 O O . ASP A 1 78 ? 20.724 2.647 -0.743 1.00 92.75 78 ASP A O 1
ATOM 583 N N . PRO A 1 79 ? 21.112 0.899 0.622 1.00 90.12 79 PRO A N 1
ATOM 584 C CA . PRO A 1 79 ? 20.424 1.515 1.742 1.00 90.12 79 PRO A CA 1
ATOM 585 C C . PRO A 1 79 ? 21.244 2.616 2.416 1.00 90.12 79 PRO A C 1
ATOM 587 O O . PRO A 1 79 ? 20.668 3.472 3.073 1.00 90.12 79 PRO A O 1
ATOM 590 N N . TYR A 1 80 ? 22.568 2.640 2.247 1.00 88.00 80 TYR A N 1
ATOM 591 C CA . TYR A 1 80 ? 23.441 3.505 3.044 1.00 88.00 80 TYR A CA 1
ATOM 592 C C . TYR A 1 80 ? 24.086 4.621 2.221 1.00 88.00 80 TYR A C 1
ATOM 594 O O . TYR A 1 80 ? 24.292 5.725 2.722 1.00 88.00 80 TYR A O 1
ATOM 602 N N . ASN A 1 81 ? 24.412 4.354 0.957 1.00 90.75 81 ASN A N 1
ATOM 603 C CA . ASN A 1 81 ? 25.225 5.238 0.133 1.00 90.75 81 ASN A CA 1
ATOM 604 C C . ASN A 1 81 ? 24.418 5.840 -1.028 1.00 90.75 81 ASN A C 1
ATOM 606 O O . ASN A 1 81 ? 24.138 5.170 -2.021 1.00 90.75 81 ASN A O 1
ATOM 610 N N . GLU A 1 82 ? 24.122 7.139 -0.922 1.00 90.19 82 GLU A N 1
ATOM 611 C CA . GLU A 1 82 ? 23.410 7.930 -1.939 1.00 90.19 82 GLU A CA 1
ATOM 612 C C . GLU A 1 82 ? 24.060 7.842 -3.322 1.00 90.19 82 GLU A C 1
ATOM 614 O O . GLU A 1 82 ? 23.401 7.538 -4.312 1.00 90.19 82 GLU A O 1
ATOM 619 N N . SER A 1 83 ? 25.375 8.054 -3.399 1.00 90.31 83 SER A N 1
ATOM 620 C CA . SER A 1 83 ? 26.107 8.040 -4.666 1.00 90.31 83 SER A CA 1
ATOM 621 C C . SER A 1 83 ? 26.049 6.671 -5.338 1.00 90.31 83 SER A C 1
ATOM 623 O O . SER A 1 83 ? 25.940 6.585 -6.560 1.00 90.31 83 SER A O 1
ATOM 625 N N . LYS A 1 84 ? 26.084 5.592 -4.547 1.00 92.44 84 LYS A N 1
ATOM 626 C CA . LYS A 1 84 ? 25.955 4.222 -5.050 1.00 92.44 84 LYS A CA 1
ATOM 627 C C . LYS A 1 84 ? 24.526 3.916 -5.497 1.00 92.44 84 LYS A C 1
ATOM 629 O O . LYS A 1 84 ? 24.364 3.329 -6.563 1.00 92.44 84 LYS A O 1
ATOM 634 N N . ALA A 1 85 ? 23.513 4.349 -4.747 1.00 91.62 85 ALA A N 1
ATOM 635 C CA . ALA A 1 85 ? 22.111 4.233 -5.151 1.00 91.62 85 ALA A CA 1
ATOM 636 C C . ALA A 1 85 ? 21.851 4.966 -6.480 1.00 91.62 85 ALA A C 1
ATOM 638 O O . ALA A 1 85 ? 21.259 4.411 -7.407 1.00 91.62 85 ALA A O 1
ATOM 639 N N . MET A 1 86 ? 22.388 6.178 -6.619 1.00 87.94 86 MET A N 1
ATOM 640 C CA . MET A 1 86 ? 22.327 6.956 -7.855 1.00 87.94 86 MET A CA 1
ATOM 641 C C . MET A 1 86 ? 23.082 6.308 -9.014 1.00 87.94 86 MET A C 1
ATOM 643 O O . MET A 1 86 ? 22.617 6.341 -10.153 1.00 87.94 86 MET A O 1
ATOM 647 N N . PHE A 1 87 ? 24.239 5.703 -8.747 1.00 88.50 87 PHE A N 1
ATOM 648 C CA . PHE A 1 87 ? 24.970 4.946 -9.756 1.00 88.50 87 PHE A CA 1
ATOM 649 C C . PHE A 1 87 ? 24.161 3.734 -10.232 1.00 88.50 87 PHE A C 1
ATOM 651 O O . PHE A 1 87 ? 23.959 3.590 -11.431 1.00 88.50 87 PHE A O 1
ATOM 658 N N . GLN A 1 88 ? 23.605 2.933 -9.316 1.00 88.50 88 GLN A N 1
ATOM 659 C CA . GLN A 1 88 ? 22.721 1.810 -9.652 1.00 88.50 88 GLN A CA 1
ATOM 660 C C . GLN A 1 88 ? 21.532 2.259 -10.515 1.00 88.50 88 GLN A C 1
ATOM 662 O O . GLN A 1 88 ? 21.214 1.608 -11.504 1.00 88.50 88 GLN A O 1
ATOM 667 N N . MET A 1 89 ? 20.914 3.397 -10.187 1.00 85.38 89 MET A N 1
ATOM 668 C CA . MET A 1 89 ? 19.832 3.986 -10.982 1.00 85.38 89 MET A CA 1
ATOM 669 C C . MET A 1 89 ? 20.259 4.280 -12.428 1.00 85.38 89 MET A C 1
ATOM 671 O O . MET A 1 89 ? 19.573 3.911 -13.381 1.00 85.38 89 MET A O 1
ATOM 675 N N . LYS A 1 90 ? 21.415 4.931 -12.595 1.00 82.62 90 LYS A N 1
ATOM 676 C CA . LYS A 1 90 ? 21.958 5.299 -13.911 1.00 82.62 90 LYS A CA 1
ATOM 677 C C . LYS A 1 90 ? 22.399 4.085 -14.718 1.00 82.62 90 LYS A C 1
ATOM 679 O O . LYS A 1 90 ? 22.123 4.039 -15.915 1.00 82.62 90 L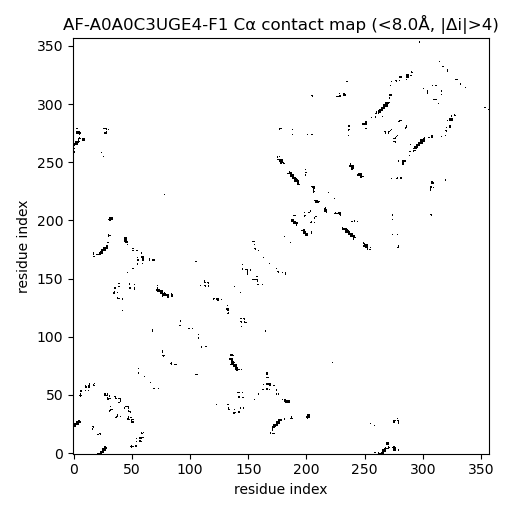YS A O 1
ATOM 684 N N . GLU A 1 91 ? 23.033 3.110 -14.077 1.00 82.94 91 GLU A N 1
ATOM 685 C CA . GLU A 1 91 ? 23.401 1.832 -14.690 1.00 82.94 91 GLU A CA 1
ATOM 686 C C . GLU A 1 91 ? 22.167 1.110 -15.226 1.00 82.94 91 GLU A C 1
ATOM 688 O O . GLU A 1 91 ? 22.179 0.660 -16.364 1.00 82.94 91 GLU A O 1
ATOM 693 N N . PHE A 1 92 ? 21.061 1.075 -14.478 1.00 77.75 92 PHE A N 1
ATOM 694 C CA . PHE A 1 92 ? 19.823 0.468 -14.966 1.00 77.75 92 PHE A CA 1
ATOM 695 C C . PHE A 1 92 ? 19.284 1.144 -16.230 1.00 77.75 92 PHE A C 1
ATOM 697 O O . PHE A 1 92 ? 18.835 0.451 -17.137 1.00 77.75 92 PHE A O 1
ATOM 704 N N . CYS A 1 93 ? 19.350 2.470 -16.336 1.00 74.94 93 CYS A N 1
ATOM 705 C CA . CYS A 1 93 ? 18.944 3.161 -17.561 1.00 74.94 93 CYS A CA 1
ATOM 706 C C . CYS A 1 93 ? 19.947 2.977 -18.716 1.00 74.94 93 CYS A C 1
ATOM 708 O O . CYS A 1 93 ? 19.548 3.055 -19.876 1.00 74.94 93 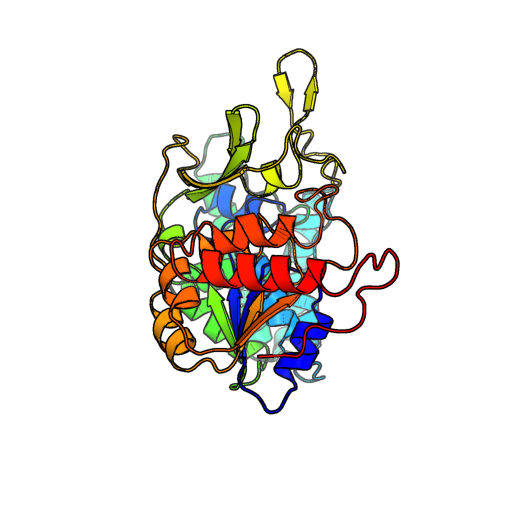CYS A O 1
ATOM 710 N N . SER A 1 94 ? 21.231 2.753 -18.411 1.00 71.62 94 SER A N 1
ATOM 711 C CA . SER A 1 94 ? 22.328 2.777 -19.393 1.00 71.62 94 SER A CA 1
ATOM 712 C C . SER A 1 94 ? 22.697 1.384 -19.913 1.00 71.62 94 SER A C 1
ATOM 714 O O . SER A 1 94 ? 22.758 1.192 -21.121 1.00 71.62 94 SER A O 1
ATOM 716 N N . ALA A 1 95 ? 22.862 0.391 -19.031 1.00 62.06 95 ALA A N 1
ATOM 717 C CA . ALA A 1 95 ? 23.199 -0.996 -19.378 1.00 62.06 95 ALA A CA 1
ATOM 718 C C . ALA A 1 95 ? 22.138 -1.655 -20.275 1.00 62.06 95 ALA A C 1
ATOM 720 O O . ALA A 1 95 ? 22.433 -2.511 -21.099 1.00 62.06 95 ALA A O 1
ATOM 721 N N . HIS A 1 96 ? 20.890 -1.217 -20.144 1.00 64.25 96 HIS A N 1
ATOM 722 C CA . HIS A 1 96 ? 19.760 -1.726 -20.909 1.00 64.25 96 HIS A CA 1
ATOM 723 C C . HIS A 1 96 ? 19.550 -1.015 -22.258 1.00 64.25 96 HIS A C 1
ATOM 725 O O . HIS A 1 96 ? 18.756 -1.480 -23.077 1.00 64.25 96 HIS A O 1
ATOM 731 N N . ALA A 1 97 ? 20.251 0.095 -22.516 1.00 56.22 97 ALA A N 1
ATOM 732 C CA . ALA A 1 97 ? 20.220 0.758 -23.817 1.00 56.22 97 ALA A CA 1
ATOM 733 C C . ALA A 1 97 ? 20.937 -0.078 -24.896 1.00 56.22 97 ALA A C 1
ATOM 735 O O . ALA A 1 97 ? 20.483 -0.105 -26.042 1.00 56.22 97 ALA A O 1
ATOM 736 N N . ASP A 1 98 ? 21.988 -0.813 -24.517 1.00 60.22 98 ASP A N 1
ATOM 737 C CA . ASP A 1 98 ? 22.739 -1.699 -25.417 1.00 60.22 98 ASP A CA 1
ATOM 738 C C . ASP A 1 98 ? 21.933 -2.964 -25.799 1.00 60.22 98 ASP A C 1
ATOM 740 O O . ASP A 1 98 ? 22.023 -3.443 -26.932 1.00 60.22 98 ASP A O 1
ATOM 744 N N . ASP A 1 99 ? 21.035 -3.415 -24.912 1.00 64.31 99 ASP A N 1
ATOM 745 C CA . ASP A 1 99 ? 20.190 -4.614 -25.060 1.00 64.31 99 ASP A CA 1
ATOM 746 C C . ASP A 1 99 ? 18.703 -4.307 -25.355 1.00 64.31 99 ASP A C 1
ATOM 748 O O . ASP A 1 99 ? 17.832 -5.183 -25.295 1.00 64.31 99 ASP A O 1
ATOM 752 N N . TRP A 1 100 ? 18.377 -3.068 -25.741 1.00 70.31 100 TRP A N 1
ATOM 753 C CA . TRP A 1 100 ? 16.998 -2.600 -25.984 1.00 70.31 100 TRP A CA 1
ATOM 754 C C . TRP A 1 100 ? 16.199 -3.474 -26.973 1.00 70.31 100 TRP A C 1
ATOM 756 O O . TRP A 1 100 ? 14.966 -3.559 -26.916 1.00 70.31 100 TRP A O 1
ATOM 766 N N . LYS A 1 101 ? 16.905 -4.141 -27.899 1.00 69.81 101 LYS A N 1
ATOM 767 C CA . LYS A 1 101 ? 16.331 -5.039 -28.916 1.00 69.81 101 LYS A CA 1
ATOM 768 C C . LYS A 1 101 ? 15.862 -6.382 -28.354 1.00 69.81 101 LYS A C 1
ATOM 770 O O . LYS A 1 101 ? 14.946 -6.964 -28.926 1.00 69.81 101 LYS A O 1
ATOM 775 N N . SER A 1 102 ? 16.465 -6.871 -27.271 1.00 74.50 102 SER A N 1
ATOM 776 C CA . SER A 1 102 ? 16.066 -8.123 -26.609 1.00 74.50 102 SER A CA 1
ATOM 777 C C . SER A 1 102 ? 14.944 -7.943 -25.588 1.00 74.50 102 SER A C 1
ATOM 779 O O . SER A 1 102 ? 14.403 -8.932 -25.104 1.00 74.50 102 SER A O 1
ATOM 781 N N . MET A 1 103 ? 14.574 -6.700 -25.283 1.00 78.12 103 MET A N 1
ATOM 782 C CA . MET A 1 103 ? 13.532 -6.394 -24.311 1.00 78.12 103 MET A CA 1
ATOM 783 C C . MET A 1 103 ? 12.127 -6.580 -24.858 1.00 78.12 103 MET A C 1
ATOM 785 O O . MET A 1 103 ? 11.832 -6.324 -26.032 1.00 78.12 103 MET A O 1
ATOM 789 N N . THR A 1 104 ? 11.227 -6.923 -23.952 1.00 84.31 104 THR A N 1
ATOM 790 C CA . THR A 1 104 ? 9.791 -6.781 -24.147 1.00 84.31 104 THR A CA 1
ATOM 791 C C . THR A 1 104 ? 9.397 -5.303 -24.220 1.00 84.31 104 THR A C 1
ATOM 793 O O . THR A 1 104 ? 10.132 -4.397 -23.821 1.00 84.31 104 THR A O 1
ATOM 796 N N . GLU A 1 105 ? 8.206 -5.031 -24.747 1.00 86.44 105 GLU A N 1
ATOM 797 C CA . GLU A 1 105 ? 7.663 -3.672 -24.785 1.00 86.44 105 GLU A CA 1
ATOM 798 C C . GLU A 1 105 ? 7.455 -3.088 -23.380 1.00 86.44 105 GLU A C 1
ATOM 800 O O . GLU A 1 105 ? 7.808 -1.935 -23.138 1.00 86.44 105 GLU A O 1
ATOM 805 N N . ASN A 1 106 ? 6.983 -3.905 -22.435 1.00 86.88 106 ASN A N 1
ATOM 806 C CA . ASN A 1 106 ? 6.750 -3.490 -21.052 1.00 86.88 106 ASN A CA 1
ATOM 807 C C . ASN A 1 106 ? 8.049 -3.080 -20.341 1.00 86.88 106 ASN A C 1
ATOM 809 O O . ASN A 1 106 ? 8.075 -2.062 -19.652 1.00 86.88 106 ASN A O 1
ATOM 813 N N . GLU A 1 107 ? 9.141 -3.822 -20.542 1.00 83.50 107 GLU A N 1
ATOM 814 C CA . GLU A 1 107 ? 10.458 -3.481 -19.981 1.00 83.50 107 GLU A CA 1
ATOM 815 C C . GLU A 1 107 ? 10.963 -2.138 -20.516 1.00 83.50 107 GLU A C 1
ATOM 817 O O . GLU A 1 107 ? 11.400 -1.283 -19.745 1.00 83.50 107 GLU A O 1
ATOM 822 N N . ARG A 1 108 ? 10.812 -1.898 -21.825 1.00 86.06 108 ARG A N 1
ATOM 823 C CA . ARG A 1 108 ? 11.160 -0.608 -22.435 1.00 86.06 108 ARG A CA 1
ATOM 824 C C . ARG A 1 108 ? 10.349 0.545 -21.853 1.00 86.06 108 ARG A C 1
ATOM 826 O O . ARG A 1 108 ? 10.919 1.589 -21.538 1.00 86.06 108 ARG A O 1
ATOM 833 N N . ILE A 1 109 ? 9.037 0.367 -21.685 1.00 88.50 109 ILE A N 1
ATOM 834 C CA . ILE A 1 109 ? 8.170 1.390 -21.083 1.00 88.50 109 ILE A CA 1
ATOM 835 C C . ILE A 1 109 ? 8.632 1.708 -19.657 1.00 88.50 109 ILE A C 1
ATOM 837 O O . ILE A 1 109 ? 8.720 2.875 -19.287 1.00 88.50 109 ILE A O 1
ATOM 841 N N . ILE A 1 110 ? 9.011 0.702 -18.872 1.00 86.25 110 ILE A N 1
ATOM 842 C CA . ILE A 1 110 ? 9.511 0.913 -17.510 1.00 86.25 110 ILE A CA 1
ATOM 843 C C . ILE A 1 110 ? 10.809 1.705 -17.472 1.00 86.25 110 ILE A C 1
ATOM 845 O O . ILE A 1 110 ? 10.950 2.580 -16.621 1.00 86.25 110 ILE A O 1
ATOM 849 N N . LEU A 1 111 ? 11.734 1.464 -18.399 1.00 85.38 111 LEU A N 1
ATOM 850 C CA . LEU A 1 111 ? 12.959 2.262 -18.492 1.00 85.38 111 LEU A CA 1
ATOM 851 C C . LEU A 1 111 ? 12.662 3.724 -18.846 1.00 85.38 111 LEU A C 1
ATOM 853 O O . LEU A 1 111 ? 13.298 4.638 -18.313 1.00 85.38 111 LEU A O 1
ATOM 857 N N . VAL A 1 112 ? 11.660 3.963 -19.699 1.00 88.12 112 VAL A N 1
ATOM 858 C CA . VAL A 1 112 ? 11.174 5.320 -19.987 1.00 88.12 112 VAL A CA 1
ATOM 859 C C . VAL A 1 112 ? 10.586 5.958 -18.729 1.00 88.12 112 VAL A C 1
ATOM 861 O O . VAL A 1 112 ? 10.939 7.090 -18.409 1.00 88.12 112 VAL A O 1
ATOM 864 N N . LEU A 1 113 ? 9.749 5.238 -17.979 1.00 90.69 113 LEU A N 1
ATOM 865 C CA . LEU A 1 113 ? 9.158 5.725 -16.727 1.00 90.69 113 LEU A CA 1
ATOM 866 C C . LEU A 1 113 ? 10.226 6.038 -15.674 1.00 90.69 113 LEU A C 1
ATOM 868 O O . LEU A 1 113 ? 10.169 7.087 -15.041 1.00 90.69 113 LEU A O 1
ATOM 872 N N . LEU A 1 114 ? 11.244 5.189 -15.539 1.00 87.94 114 LEU A N 1
ATOM 873 C CA . LEU A 1 114 ? 12.379 5.427 -14.650 1.00 87.94 114 LEU A CA 1
ATOM 874 C C . LEU A 1 114 ? 13.166 6.677 -15.065 1.00 87.94 114 LEU A C 1
ATOM 876 O O . LEU A 1 114 ? 13.523 7.507 -14.233 1.00 87.94 114 LEU A O 1
ATOM 880 N N . SER A 1 115 ? 13.374 6.863 -16.368 1.00 87.69 115 SER A N 1
ATOM 881 C CA . SER A 1 115 ? 14.011 8.066 -16.906 1.00 87.69 115 SER A CA 1
ATOM 882 C C . SER A 1 115 ? 13.179 9.329 -16.656 1.00 87.69 115 SER A C 1
ATOM 884 O O . SER A 1 115 ? 13.742 10.395 -16.403 1.00 87.69 115 SER A O 1
ATOM 886 N N . ILE A 1 116 ? 11.846 9.229 -16.709 1.00 90.19 116 ILE A N 1
ATOM 887 C CA . ILE A 1 116 ? 10.930 10.311 -16.322 1.00 90.19 116 ILE A CA 1
ATOM 888 C C . ILE A 1 116 ? 11.084 10.611 -14.829 1.00 90.19 116 ILE A C 1
ATOM 890 O O . ILE A 1 116 ? 11.253 11.778 -14.480 1.00 90.19 116 ILE A O 1
ATOM 894 N N . PHE A 1 117 ? 11.120 9.589 -13.968 1.00 92.38 117 PHE A N 1
ATOM 895 C CA . PHE A 1 117 ? 11.337 9.766 -12.530 1.00 92.38 117 PHE A CA 1
ATOM 896 C C . PHE A 1 117 ? 12.611 10.562 -12.236 1.00 92.38 117 PHE A C 1
ATOM 898 O O . PHE A 1 117 ? 12.574 11.570 -11.535 1.00 92.38 117 PHE A O 1
ATOM 905 N N . ILE A 1 118 ? 13.741 10.141 -12.815 1.00 88.81 118 ILE A N 1
ATOM 906 C CA . ILE A 1 118 ? 15.046 10.784 -12.602 1.00 88.81 118 ILE A CA 1
ATOM 907 C C . ILE A 1 118 ? 14.984 12.264 -12.992 1.00 88.81 118 ILE A C 1
ATOM 909 O O . ILE A 1 118 ? 15.505 13.120 -12.274 1.00 88.81 118 ILE A O 1
ATOM 913 N N . LYS A 1 119 ? 14.325 12.581 -14.113 1.00 89.19 119 LYS A N 1
ATOM 914 C CA . LYS A 1 119 ? 14.126 13.966 -14.554 1.00 89.19 119 LYS A CA 1
ATOM 915 C C . LYS A 1 119 ? 13.246 14.753 -13.585 1.00 89.19 119 LYS A C 1
ATOM 917 O O . LYS A 1 119 ? 13.596 15.888 -13.284 1.00 89.19 119 LYS A O 1
ATOM 922 N N . MET A 1 120 ? 12.152 14.170 -13.090 1.00 90.06 120 MET A N 1
ATOM 923 C CA . MET A 1 120 ? 11.280 14.810 -12.096 1.00 90.06 120 MET A CA 1
ATOM 924 C C . MET A 1 120 ? 12.040 15.130 -10.804 1.00 90.06 120 MET A C 1
ATOM 926 O O . MET A 1 120 ? 11.976 16.262 -10.335 1.00 90.06 120 MET A O 1
ATOM 930 N N . ALA A 1 121 ? 12.800 14.169 -10.272 1.00 89.00 121 ALA A N 1
ATOM 931 C CA . ALA A 1 121 ? 13.610 14.352 -9.068 1.00 89.00 121 ALA A CA 1
ATOM 932 C C . ALA A 1 121 ? 14.686 15.430 -9.263 1.00 89.00 121 ALA A C 1
ATOM 934 O O . ALA A 1 121 ? 14.768 16.374 -8.487 1.00 89.00 121 ALA A O 1
ATOM 935 N N . THR A 1 122 ? 15.437 15.364 -10.366 1.00 87.06 122 THR A N 1
ATOM 936 C CA . THR A 1 122 ? 16.483 16.358 -10.665 1.00 87.06 122 THR A CA 1
ATOM 937 C C . THR A 1 122 ? 15.896 17.761 -10.861 1.00 87.06 122 THR A C 1
ATOM 939 O O . THR A 1 122 ? 16.484 18.751 -10.431 1.00 87.06 122 THR A O 1
ATOM 942 N N . ALA A 1 123 ? 14.733 17.868 -11.516 1.00 86.50 123 ALA A N 1
ATOM 943 C CA . ALA A 1 123 ? 14.048 19.143 -11.696 1.00 86.50 123 ALA A CA 1
ATOM 944 C C . ALA A 1 123 ? 13.597 19.720 -10.348 1.00 86.50 123 ALA A C 1
ATOM 946 O O . ALA A 1 123 ? 13.862 20.892 -10.084 1.00 86.50 123 ALA A O 1
ATOM 947 N N . TYR A 1 124 ? 12.996 18.896 -9.484 1.00 85.69 124 TYR A N 1
ATOM 948 C CA . TYR A 1 124 ? 12.611 19.297 -8.130 1.00 85.69 124 TYR A CA 1
ATOM 949 C C . TYR A 1 124 ? 13.804 19.871 -7.355 1.00 85.69 124 TYR A C 1
ATOM 951 O O . TYR A 1 124 ? 13.722 21.003 -6.869 1.00 85.69 124 TYR A O 1
ATOM 959 N N . ASP A 1 125 ? 14.924 19.143 -7.330 1.00 84.62 125 ASP A N 1
ATOM 960 C CA . ASP A 1 125 ? 16.153 19.542 -6.633 1.00 84.62 125 ASP A CA 1
ATOM 961 C C . ASP A 1 125 ? 16.721 20.863 -7.174 1.00 84.62 125 ASP A C 1
ATOM 963 O O . ASP A 1 125 ? 17.242 21.680 -6.423 1.00 84.62 125 ASP A O 1
ATOM 967 N N . SER A 1 126 ? 16.597 21.112 -8.483 1.00 81.25 126 SER A N 1
ATOM 968 C CA . SER A 1 126 ? 17.078 22.359 -9.093 1.00 81.25 126 SER A CA 1
ATOM 969 C C . SER A 1 126 ? 16.213 23.585 -8.774 1.00 81.25 126 SER A C 1
ATOM 971 O O . SER A 1 126 ? 16.705 24.712 -8.807 1.00 81.25 126 SER A O 1
ATOM 973 N N . THR A 1 127 ? 14.922 23.379 -8.493 1.00 79.50 127 THR A N 1
ATOM 974 C CA . THR A 1 127 ? 13.955 24.464 -8.249 1.00 79.50 127 THR A CA 1
ATOM 975 C C . THR A 1 127 ? 13.788 24.818 -6.775 1.00 79.50 127 THR A C 1
ATOM 977 O O . THR A 1 127 ? 13.413 25.948 -6.463 1.00 79.50 127 THR A O 1
ATOM 980 N N . ASN A 1 128 ? 14.082 23.888 -5.865 1.00 74.88 128 ASN A N 1
ATOM 981 C CA . ASN A 1 128 ? 14.000 24.124 -4.430 1.00 74.88 128 ASN A CA 1
ATOM 982 C C . ASN A 1 128 ? 15.364 24.559 -3.890 1.00 74.88 128 ASN A C 1
ATOM 984 O O . ASN A 1 128 ? 16.303 23.779 -3.831 1.00 74.88 128 ASN A O 1
ATOM 988 N N . SER A 1 129 ? 15.472 25.825 -3.476 1.00 60.28 129 SER A N 1
ATOM 989 C CA . SER A 1 129 ? 16.695 26.388 -2.872 1.00 60.28 129 SER A CA 1
ATOM 990 C C . SER A 1 129 ? 16.910 25.982 -1.407 1.00 60.28 129 SER A C 1
ATOM 992 O O . SER A 1 129 ? 17.883 26.406 -0.789 1.00 60.28 129 SER A O 1
ATOM 994 N N . SER A 1 130 ? 15.987 25.213 -0.829 1.00 60.41 130 SER A N 1
ATOM 995 C CA . SER A 1 130 ? 16.167 24.539 0.458 1.00 60.41 130 SER A CA 1
ATOM 996 C C . SER A 1 130 ? 17.091 23.328 0.288 1.00 60.41 130 SER A C 1
ATOM 998 O O . SER A 1 130 ? 16.993 22.667 -0.740 1.00 60.41 130 SER A O 1
ATOM 1000 N N . ASP A 1 131 ? 17.909 22.982 1.292 1.00 60.78 131 ASP A N 1
ATOM 1001 C CA . ASP A 1 131 ? 18.770 21.771 1.360 1.00 60.78 131 ASP A CA 1
ATOM 1002 C C . ASP A 1 131 ? 17.971 20.439 1.397 1.00 60.78 131 ASP A C 1
ATOM 1004 O O . ASP A 1 131 ? 18.268 19.505 2.139 1.00 60.78 131 ASP A O 1
ATOM 1008 N N . VAL A 1 132 ? 16.892 20.354 0.628 1.00 71.38 132 VAL A N 1
ATOM 1009 C CA . VAL A 1 132 ? 15.899 19.290 0.628 1.00 71.38 132 VAL A CA 1
ATOM 1010 C C . VAL A 1 132 ? 15.870 18.703 -0.779 1.00 71.38 132 VAL A C 1
ATOM 1012 O O . VAL A 1 132 ? 15.101 19.145 -1.626 1.00 71.38 132 VAL A O 1
ATOM 1015 N N . TRP A 1 133 ? 16.730 17.716 -1.023 1.00 84.62 133 TRP A N 1
ATOM 1016 C CA . TRP A 1 133 ? 16.789 16.971 -2.284 1.00 84.62 133 TRP A CA 1
ATOM 1017 C C . TRP A 1 133 ? 16.115 15.602 -2.167 1.00 84.62 133 TRP A C 1
ATOM 1019 O O . TRP A 1 133 ? 15.901 15.102 -1.055 1.00 84.62 133 TRP A O 1
ATOM 1029 N N . PHE A 1 134 ? 15.785 14.986 -3.302 1.00 90.50 134 PHE A N 1
ATOM 1030 C CA . PHE A 1 134 ? 15.309 13.604 -3.343 1.00 90.50 134 PHE A CA 1
ATOM 1031 C C . PHE A 1 134 ? 16.437 12.615 -3.007 1.00 90.50 134 PHE A C 1
ATOM 1033 O O . PHE A 1 134 ? 17.506 12.634 -3.616 1.00 90.50 134 PHE A O 1
ATOM 1040 N N . GLN A 1 135 ? 16.192 11.713 -2.060 1.00 90.81 135 GLN A N 1
ATOM 1041 C CA . GLN A 1 135 ? 17.138 10.699 -1.600 1.00 90.81 135 GLN A CA 1
ATOM 1042 C C . GLN A 1 135 ? 16.842 9.344 -2.245 1.00 90.81 135 GLN A C 1
ATOM 1044 O O . GLN A 1 135 ? 15.801 8.727 -2.030 1.00 90.81 135 GLN A O 1
ATOM 1049 N N . PHE A 1 136 ? 17.790 8.820 -3.014 1.00 91.25 136 PHE A N 1
ATOM 1050 C CA . PHE A 1 136 ? 17.629 7.538 -3.697 1.00 91.25 136 PHE A CA 1
ATOM 1051 C C . PHE A 1 136 ? 17.950 6.340 -2.803 1.00 91.25 136 PHE A C 1
ATOM 1053 O O . PHE A 1 136 ? 17.536 5.221 -3.113 1.00 91.25 136 PHE A O 1
ATOM 1060 N N . ARG A 1 137 ? 18.655 6.528 -1.684 1.00 91.12 137 ARG A N 1
ATOM 1061 C CA . ARG A 1 137 ? 18.980 5.424 -0.755 1.00 91.12 137 ARG A CA 1
ATOM 1062 C C . ARG A 1 137 ? 17.717 4.688 -0.346 1.00 91.12 137 ARG A C 1
ATOM 1064 O O . ARG A 1 137 ? 16.680 5.298 -0.098 1.00 91.12 137 ARG A O 1
ATOM 1071 N N . SER A 1 138 ? 17.801 3.364 -0.268 1.00 89.88 138 SER A N 1
ATOM 1072 C CA . SER A 1 138 ? 16.675 2.509 0.125 1.00 89.88 138 SER A CA 1
ATOM 1073 C C . SER A 1 138 ? 15.417 2.609 -0.753 1.00 89.88 138 SER A C 1
ATOM 1075 O O . SER A 1 138 ? 14.420 1.947 -0.446 1.00 89.88 138 SER A O 1
ATOM 1077 N N . SER A 1 139 ? 15.432 3.363 -1.857 1.00 93.88 139 SER A N 1
ATOM 1078 C CA . SER A 1 139 ? 14.294 3.418 -2.771 1.00 93.88 139 SER A CA 1
ATOM 1079 C C . SER A 1 139 ? 14.077 2.066 -3.449 1.00 93.88 139 SER A C 1
ATOM 1081 O O . SER A 1 139 ? 15.022 1.346 -3.785 1.00 93.88 139 SER A O 1
ATOM 1083 N N . ASN A 1 140 ? 12.813 1.706 -3.654 1.00 94.75 140 ASN A N 1
ATOM 1084 C CA . ASN A 1 140 ? 12.440 0.537 -4.437 1.00 94.75 140 ASN A CA 1
ATOM 1085 C C . ASN A 1 140 ? 12.119 0.957 -5.875 1.00 94.75 140 ASN A C 1
ATOM 1087 O O . ASN A 1 140 ? 11.319 1.863 -6.090 1.00 94.75 140 ASN A O 1
ATOM 1091 N N . PHE A 1 141 ? 12.695 0.258 -6.851 1.00 92.75 141 PHE A N 1
ATOM 1092 C CA . PHE A 1 141 ? 12.529 0.556 -8.274 1.00 92.75 141 PHE A CA 1
ATOM 1093 C C . PHE A 1 141 ? 11.071 0.566 -8.709 1.00 92.75 141 PHE A C 1
ATOM 1095 O O . PHE A 1 141 ? 10.621 1.518 -9.342 1.00 92.75 141 PHE A O 1
ATOM 1102 N N . GLY A 1 142 ? 10.309 -0.459 -8.332 1.00 94.38 142 GLY A N 1
ATOM 1103 C CA . GLY A 1 142 ? 8.898 -0.526 -8.676 1.00 94.38 142 GLY A CA 1
ATOM 1104 C C . GLY A 1 142 ? 8.077 0.608 -8.071 1.00 94.38 142 GLY A C 1
ATOM 1105 O O . GLY A 1 142 ? 7.109 1.024 -8.696 1.00 94.38 142 GLY A O 1
ATOM 1106 N N . ASN A 1 143 ? 8.468 1.158 -6.916 1.00 96.00 143 ASN A N 1
ATOM 1107 C CA . ASN A 1 143 ? 7.793 2.325 -6.345 1.00 96.00 143 ASN A CA 1
ATOM 1108 C C . ASN A 1 143 ? 8.035 3.568 -7.206 1.00 96.00 143 ASN A C 1
ATOM 1110 O O . ASN A 1 143 ? 7.088 4.292 -7.502 1.00 96.00 143 ASN A O 1
ATOM 1114 N N . LEU A 1 144 ? 9.281 3.796 -7.637 1.00 95.38 144 LEU A N 1
ATOM 1115 C CA . LEU A 1 144 ? 9.619 4.932 -8.499 1.00 95.38 144 LEU A CA 1
ATOM 1116 C C . LEU A 1 144 ? 8.872 4.843 -9.835 1.00 95.38 144 LEU A C 1
ATOM 1118 O O . LEU A 1 144 ? 8.249 5.805 -10.273 1.00 95.38 144 LEU A O 1
ATOM 1122 N N . VAL A 1 145 ? 8.871 3.654 -10.442 1.00 94.56 145 VAL A N 1
ATOM 1123 C CA . VAL A 1 145 ? 8.195 3.385 -11.718 1.00 94.56 145 VAL A CA 1
ATOM 1124 C C . VAL A 1 145 ? 6.681 3.543 -11.585 1.00 94.56 145 VAL A C 1
ATOM 1126 O O . VAL A 1 145 ? 6.066 4.204 -12.419 1.00 94.56 145 VAL A O 1
ATOM 1129 N N . LEU A 1 146 ? 6.069 2.985 -10.534 1.00 95.69 146 LEU A N 1
ATOM 1130 C CA . LEU A 1 146 ? 4.630 3.109 -10.297 1.00 95.69 146 LEU A CA 1
ATOM 1131 C C . LEU A 1 146 ? 4.231 4.567 -10.026 1.00 95.69 146 LEU A C 1
ATOM 1133 O O . LEU A 1 146 ? 3.201 5.020 -10.520 1.00 95.69 146 LEU A O 1
ATOM 1137 N N . HIS A 1 147 ? 5.065 5.329 -9.311 1.00 95.06 147 HIS A N 1
ATOM 1138 C CA . HIS A 1 147 ? 4.852 6.762 -9.124 1.00 95.06 147 HIS A CA 1
ATOM 1139 C C . HIS A 1 147 ? 4.937 7.536 -10.446 1.00 95.06 147 HIS A C 1
ATOM 1141 O O . HIS A 1 147 ? 4.053 8.341 -10.738 1.00 95.06 147 HIS A O 1
ATOM 1147 N N . SER A 1 148 ? 5.954 7.282 -11.273 1.00 94.62 148 SER A N 1
ATOM 1148 C CA . SER A 1 148 ? 6.064 7.920 -12.589 1.00 94.62 148 SER A CA 1
ATOM 1149 C C . SER A 1 148 ? 4.903 7.574 -13.501 1.00 94.62 148 SER A C 1
ATOM 1151 O O . SER A 1 148 ? 4.418 8.434 -14.227 1.00 94.62 148 SER A O 1
ATOM 1153 N N . LEU A 1 149 ? 4.419 6.337 -13.445 1.00 94.69 149 LEU A N 1
ATOM 1154 C CA . LEU A 1 149 ? 3.262 5.927 -14.221 1.00 94.69 149 LEU A CA 1
ATOM 1155 C C . LEU A 1 149 ? 1.989 6.635 -13.760 1.00 94.69 149 LEU A C 1
ATOM 1157 O O . LEU A 1 149 ? 1.253 7.147 -14.597 1.00 94.69 149 LEU A O 1
ATOM 1161 N N . LYS A 1 150 ? 1.771 6.727 -12.442 1.00 93.12 150 LYS A N 1
ATOM 1162 C CA . LYS A 1 150 ? 0.696 7.533 -11.845 1.00 93.12 150 LYS A CA 1
ATOM 1163 C C . LYS A 1 150 ? 0.750 8.971 -12.352 1.00 93.12 150 LYS A C 1
ATOM 1165 O O . LYS A 1 150 ? -0.267 9.505 -12.776 1.00 93.12 150 LYS A O 1
ATOM 1170 N N . PHE A 1 151 ? 1.936 9.576 -12.350 1.00 91.06 151 PHE A N 1
ATOM 1171 C CA . PHE A 1 151 ? 2.133 10.938 -12.839 1.00 91.06 151 PHE A CA 1
ATOM 1172 C C . PHE A 1 151 ? 1.795 11.081 -14.332 1.00 91.06 151 PHE A C 1
ATOM 1174 O O . PHE A 1 151 ? 1.081 12.002 -14.711 1.00 91.06 151 PHE A O 1
ATOM 1181 N N . VAL A 1 152 ? 2.268 10.158 -15.176 1.00 93.06 152 VAL A N 1
ATOM 1182 C CA . VAL A 1 152 ? 2.039 10.192 -16.632 1.00 93.06 152 VAL A CA 1
ATOM 1183 C C . VAL A 1 152 ? 0.575 9.945 -16.995 1.00 93.06 152 VAL A C 1
ATOM 1185 O O . VAL A 1 152 ? 0.060 10.586 -17.908 1.00 93.06 152 VAL A O 1
ATOM 1188 N N . LEU A 1 153 ? -0.088 9.015 -16.307 1.00 92.81 153 LEU A N 1
ATOM 1189 C CA . LEU A 1 153 ? -1.480 8.654 -16.581 1.00 92.81 153 LEU A CA 1
ATOM 1190 C C . LEU A 1 153 ? -2.492 9.554 -15.859 1.00 92.81 153 LEU A C 1
ATOM 1192 O O . LEU A 1 153 ? -3.674 9.505 -16.185 1.00 92.81 153 LEU A O 1
ATOM 1196 N N . GLY A 1 154 ? -2.039 10.385 -14.918 1.00 89.56 154 GLY A N 1
ATOM 1197 C CA . GLY A 1 154 ? -2.875 11.340 -14.193 1.00 89.56 154 GLY A CA 1
ATOM 1198 C C . GLY A 1 154 ? -3.729 10.737 -13.074 1.00 89.56 154 GLY A C 1
ATOM 1199 O O . GLY A 1 154 ? -4.645 11.412 -12.618 1.00 89.56 154 GLY A O 1
ATOM 1200 N N . GLY A 1 155 ? -3.446 9.505 -12.638 1.00 91.06 155 GLY A N 1
ATOM 1201 C CA . GLY A 1 155 ? -4.227 8.815 -11.607 1.00 91.06 155 GLY A CA 1
ATOM 1202 C C . GLY A 1 155 ? -3.617 7.481 -11.169 1.00 91.06 155 GLY A C 1
ATOM 1203 O O . GLY A 1 155 ? -2.903 6.812 -11.927 1.00 91.06 155 GLY A O 1
ATOM 1204 N N . LEU A 1 156 ? -3.853 7.096 -9.912 1.00 93.12 156 LEU A N 1
ATOM 1205 C CA . LEU A 1 156 ? -3.332 5.856 -9.331 1.00 93.12 156 LEU A CA 1
ATOM 1206 C C . LEU A 1 156 ? -4.043 4.622 -9.887 1.00 93.12 156 LEU A C 1
ATOM 1208 O O . LEU A 1 156 ? -3.394 3.597 -10.090 1.00 93.12 156 LEU A O 1
ATOM 1212 N N . GLU A 1 157 ? -5.344 4.696 -10.168 1.00 94.19 157 GLU A N 1
ATOM 1213 C CA . GLU A 1 157 ? -6.089 3.552 -10.708 1.00 94.19 157 GLU A CA 1
ATOM 1214 C C . GLU A 1 157 ? -5.606 3.170 -12.109 1.00 94.19 157 GLU A C 1
ATOM 1216 O O . GLU A 1 157 ? -5.450 1.988 -12.421 1.00 94.19 157 GLU A O 1
ATOM 1221 N N . GLU A 1 158 ? -5.296 4.164 -12.939 1.00 95.06 158 GLU A N 1
ATOM 1222 C CA . GLU A 1 158 ? -4.722 3.969 -14.267 1.00 95.06 158 GLU A CA 1
ATOM 1223 C C . GLU A 1 158 ? -3.361 3.293 -14.183 1.00 95.06 158 GLU A C 1
ATOM 1225 O O . GLU A 1 158 ? -3.085 2.345 -14.925 1.00 95.06 158 GLU A O 1
ATOM 1230 N N . ALA A 1 159 ? -2.534 3.744 -13.241 1.00 95.50 159 ALA A N 1
ATOM 1231 C CA . ALA A 1 159 ? -1.225 3.168 -13.005 1.00 95.50 159 ALA A CA 1
ATOM 1232 C C . ALA A 1 159 ? -1.316 1.721 -12.510 1.00 95.50 159 ALA A C 1
ATOM 1234 O O . ALA A 1 159 ? -0.589 0.864 -13.011 1.00 95.50 159 ALA A O 1
ATOM 1235 N N . ILE A 1 160 ? -2.244 1.425 -11.593 1.00 96.56 160 ILE A N 1
ATOM 1236 C CA . ILE A 1 160 ? -2.509 0.063 -11.114 1.00 96.56 160 ILE A CA 1
ATOM 1237 C C . ILE A 1 160 ? -2.939 -0.836 -12.269 1.00 96.56 160 ILE A C 1
ATOM 1239 O O . ILE A 1 160 ? -2.381 -1.915 -12.438 1.00 96.56 160 ILE A O 1
ATOM 1243 N N . ARG A 1 161 ? -3.891 -0.392 -13.093 1.00 95.81 161 ARG A N 1
ATOM 1244 C CA . ARG A 1 161 ? -4.414 -1.170 -14.225 1.00 95.81 161 ARG A CA 1
ATOM 1245 C C . ARG A 1 161 ? -3.321 -1.519 -15.227 1.00 95.81 161 ARG A C 1
ATOM 1247 O O . ARG A 1 161 ? -3.234 -2.662 -15.671 1.00 95.81 161 ARG A O 1
ATOM 1254 N N . TRP A 1 162 ? -2.474 -0.549 -15.557 1.00 94.75 162 TRP A N 1
ATOM 1255 C CA . TRP A 1 162 ? -1.352 -0.780 -16.457 1.00 94.75 162 TRP A CA 1
ATOM 1256 C C . TRP A 1 162 ? -0.302 -1.704 -15.826 1.00 94.75 162 TRP A C 1
ATOM 1258 O O . TRP A 1 162 ? 0.159 -2.625 -16.494 1.00 94.75 162 TRP A O 1
ATOM 1268 N N . PHE A 1 163 ? 0.032 -1.539 -14.537 1.00 93.62 163 PHE A N 1
ATOM 1269 C CA . PHE A 1 163 ? 0.947 -2.459 -13.844 1.00 93.62 163 PHE A CA 1
ATOM 1270 C C . PHE A 1 163 ? 0.405 -3.888 -13.806 1.00 93.62 163 PHE A C 1
ATOM 1272 O O . PHE A 1 163 ? 1.159 -4.827 -14.050 1.00 93.62 163 PHE A O 1
ATOM 1279 N N . SER A 1 164 ? -0.888 -4.056 -13.521 1.00 94.50 164 SER A N 1
ATOM 1280 C CA . SER A 1 164 ? -1.565 -5.353 -13.540 1.00 94.50 164 SER A CA 1
ATOM 1281 C C . SER A 1 164 ? -1.429 -6.024 -14.902 1.00 94.50 164 SER A C 1
ATOM 1283 O O . SER A 1 164 ? -1.043 -7.187 -14.969 1.00 94.50 164 SER A O 1
ATOM 1285 N N . PHE A 1 165 ? -1.669 -5.276 -15.983 1.00 92.75 165 PHE A N 1
ATOM 1286 C CA . PHE A 1 165 ? -1.475 -5.767 -17.345 1.00 92.75 165 PHE A CA 1
ATOM 1287 C C . PHE A 1 165 ? -0.014 -6.154 -17.610 1.00 92.75 165 PHE A C 1
ATOM 1289 O O . PHE A 1 165 ? 0.259 -7.259 -18.071 1.00 92.75 165 PHE A O 1
ATOM 1296 N N . ALA A 1 166 ? 0.935 -5.278 -17.269 1.00 90.81 166 ALA A N 1
ATOM 1297 C CA . ALA A 1 166 ? 2.354 -5.510 -17.518 1.00 90.81 166 ALA A CA 1
ATOM 1298 C C . ALA A 1 166 ? 2.893 -6.744 -16.776 1.00 90.81 166 ALA A C 1
ATOM 1300 O O . ALA A 1 166 ? 3.735 -7.469 -17.305 1.00 90.81 166 ALA A O 1
ATOM 1301 N N . LEU A 1 167 ? 2.392 -6.983 -15.562 1.00 91.12 167 LEU A N 1
ATOM 1302 C CA . LEU A 1 167 ? 2.761 -8.107 -14.708 1.00 91.12 167 LEU A CA 1
ATOM 1303 C C . LEU A 1 167 ? 1.934 -9.376 -14.953 1.00 91.12 167 LEU A C 1
ATOM 1305 O O . LEU A 1 167 ? 2.193 -10.381 -14.292 1.00 91.12 167 LEU A O 1
ATOM 1309 N N . LEU A 1 168 ? 0.978 -9.347 -15.888 1.00 91.94 168 LEU A N 1
ATOM 1310 C CA . LEU A 1 168 ? 0.066 -10.456 -16.186 1.00 91.94 168 LEU A CA 1
ATOM 1311 C C . LEU A 1 168 ? -0.775 -10.887 -14.972 1.00 91.94 168 LEU A C 1
ATOM 1313 O O . LEU A 1 168 ? -1.034 -12.073 -14.776 1.00 91.94 168 LEU A O 1
ATOM 1317 N N . VAL A 1 169 ? -1.190 -9.936 -14.130 1.00 92.38 169 VAL A N 1
ATOM 1318 C CA . VAL A 1 169 ? -2.102 -10.218 -13.009 1.00 92.38 169 VAL A CA 1
ATOM 1319 C C . VAL A 1 169 ? -3.391 -10.851 -13.556 1.00 92.38 169 VAL A C 1
ATOM 1321 O O . VAL A 1 169 ? -3.948 -10.314 -14.517 1.00 92.38 169 VAL A O 1
ATOM 1324 N N . PRO A 1 170 ? -3.884 -11.964 -12.974 1.00 92.31 170 PRO A N 1
ATOM 1325 C CA . PRO A 1 170 ? -5.092 -12.625 -13.460 1.00 92.31 170 PRO A CA 1
ATOM 1326 C C . PRO A 1 170 ? -6.295 -11.678 -13.476 1.00 92.31 170 PRO A C 1
ATOM 1328 O O . PRO A 1 170 ? -6.507 -10.947 -12.515 1.00 92.31 170 PRO A O 1
ATOM 1331 N N . GLU A 1 171 ? -7.141 -11.742 -14.508 1.00 91.38 171 GLU A N 1
ATOM 1332 C CA . GLU A 1 171 ? -8.349 -10.897 -14.616 1.00 91.38 171 GLU A CA 1
ATOM 1333 C C . GLU A 1 171 ? -9.356 -11.129 -13.478 1.00 91.38 171 GLU A C 1
ATOM 1335 O O . GLU A 1 171 ? -10.166 -10.263 -13.150 1.00 91.38 171 GLU A O 1
ATOM 1340 N N . THR A 1 172 ? -9.293 -12.300 -12.841 1.00 92.56 172 THR A N 1
ATOM 1341 C CA . THR A 1 172 ? -10.060 -12.626 -11.635 1.00 92.56 172 THR A CA 1
ATOM 1342 C C . THR A 1 172 ? -9.572 -11.865 -10.402 1.00 92.56 172 THR A C 1
ATOM 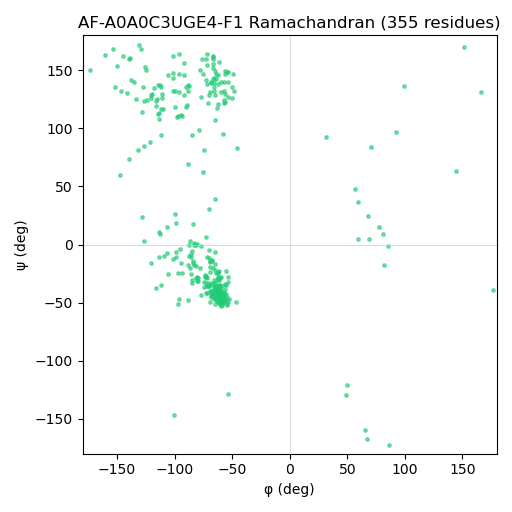1344 O O . THR A 1 172 ? -10.258 -11.876 -9.384 1.00 92.56 172 THR A O 1
ATOM 1347 N N . THR A 1 173 ? -8.416 -11.206 -10.470 1.00 94.31 173 THR A N 1
ATOM 1348 C CA . THR A 1 173 ? -7.795 -10.485 -9.363 1.00 94.31 173 THR A CA 1
ATOM 1349 C C . THR A 1 173 ? -7.720 -8.990 -9.650 1.00 94.31 173 THR A C 1
ATOM 1351 O O . THR A 1 173 ? -7.127 -8.560 -10.636 1.00 94.31 173 THR A O 1
ATOM 1354 N N . ARG A 1 174 ? -8.268 -8.168 -8.751 1.00 95.06 174 ARG A N 1
ATOM 1355 C CA . ARG A 1 174 ? -8.184 -6.702 -8.839 1.00 95.06 174 ARG A CA 1
ATOM 1356 C C . ARG A 1 174 ? -7.589 -6.124 -7.563 1.00 95.06 174 ARG A C 1
ATOM 1358 O O . ARG A 1 174 ? -7.736 -6.686 -6.480 1.00 95.06 174 ARG A O 1
ATOM 1365 N N . VAL A 1 175 ? -6.905 -4.994 -7.700 1.00 95.62 175 VAL A N 1
ATOM 1366 C CA . VAL A 1 175 ? -6.297 -4.253 -6.591 1.00 95.62 175 VAL A CA 1
ATOM 1367 C C . VAL A 1 175 ? -6.836 -2.832 -6.633 1.00 95.62 175 VAL A C 1
ATOM 1369 O O . VAL A 1 175 ? -6.721 -2.162 -7.655 1.00 95.62 175 VAL A O 1
ATOM 1372 N N . PHE A 1 176 ? -7.417 -2.383 -5.530 1.00 95.50 176 PHE A N 1
ATOM 1373 C CA . PHE A 1 176 ? -7.993 -1.059 -5.364 1.00 95.50 176 PHE A CA 1
ATOM 1374 C C . PHE A 1 176 ? -7.247 -0.310 -4.258 1.00 95.50 176 PHE A C 1
ATOM 1376 O O . PHE A 1 176 ? -7.034 -0.872 -3.178 1.00 95.50 176 PHE A O 1
ATOM 1383 N N . PRO A 1 177 ? -6.881 0.963 -4.470 1.00 95.38 177 PRO A N 1
ATOM 1384 C CA . PRO A 1 177 ? -6.523 1.829 -3.360 1.00 95.38 177 PRO A CA 1
ATOM 1385 C C . PRO A 1 177 ? -7.787 2.112 -2.541 1.00 95.38 177 PRO A C 1
ATOM 1387 O O . PRO A 1 177 ? -8.858 2.331 -3.113 1.00 95.38 177 PRO A O 1
ATOM 1390 N N . CYS A 1 178 ? -7.688 2.108 -1.210 1.00 93.62 178 CYS A N 1
ATOM 1391 C CA . CYS A 1 178 ? -8.859 2.306 -0.348 1.00 93.62 178 CYS A CA 1
ATOM 1392 C C . CYS A 1 178 ? -9.497 3.697 -0.505 1.00 93.62 178 CYS A C 1
ATOM 1394 O O . CYS A 1 178 ? -10.697 3.852 -0.293 1.00 93.62 178 CYS A O 1
ATOM 1396 N N . THR A 1 179 ? -8.717 4.687 -0.939 1.00 92.88 179 THR A N 1
ATOM 1397 C CA . THR A 1 179 ? -9.145 6.059 -1.224 1.00 92.88 179 THR A CA 1
ATOM 1398 C C . THR A 1 179 ? -8.276 6.662 -2.332 1.00 92.88 179 THR A C 1
ATOM 1400 O O . THR A 1 179 ? -7.124 6.258 -2.514 1.00 92.88 179 THR A O 1
ATOM 1403 N N . LEU A 1 180 ? -8.833 7.623 -3.071 1.00 90.69 180 LEU A N 1
ATOM 1404 C CA . LEU A 1 180 ? -8.140 8.408 -4.102 1.00 90.69 180 LEU A CA 1
ATOM 1405 C C . LEU A 1 180 ? -7.914 9.866 -3.677 1.00 90.69 180 LEU A C 1
ATOM 1407 O O . LEU A 1 180 ? -7.141 10.581 -4.310 1.00 90.69 180 LEU A O 1
ATOM 1411 N N . ASP A 1 181 ? -8.516 10.299 -2.566 1.00 84.94 181 ASP A N 1
ATOM 1412 C CA . ASP A 1 181 ? -8.457 11.691 -2.097 1.00 84.94 181 ASP A CA 1
ATOM 1413 C C . ASP A 1 181 ? -7.028 12.113 -1.706 1.00 84.94 181 ASP A C 1
ATOM 1415 O O . ASP A 1 181 ? -6.713 13.304 -1.650 1.00 84.94 181 ASP A O 1
ATOM 1419 N N . LEU A 1 182 ? -6.139 11.132 -1.502 1.00 76.38 182 LEU A N 1
ATOM 1420 C CA . LEU A 1 182 ? -4.721 11.325 -1.207 1.00 76.38 182 LEU A CA 1
ATOM 1421 C C . LEU A 1 182 ? -3.905 11.878 -2.377 1.00 76.38 182 LEU A C 1
ATOM 1423 O O . LEU A 1 182 ? -2.777 12.309 -2.160 1.00 76.38 182 LEU A O 1
ATOM 1427 N N . GLU A 1 183 ? -4.418 11.884 -3.608 1.00 67.00 183 GLU A N 1
ATOM 1428 C CA . GLU A 1 183 ? -3.633 12.279 -4.785 1.00 67.00 183 GLU A CA 1
ATOM 1429 C C . GLU A 1 183 ? -3.279 13.772 -4.828 1.00 67.00 183 GLU A C 1
ATOM 1431 O O . GLU A 1 183 ? -2.321 14.146 -5.502 1.00 67.00 183 GLU A O 1
ATOM 1436 N N . GLN A 1 184 ? -3.997 14.610 -4.074 1.00 61.47 184 GLN A N 1
ATOM 1437 C CA . GLN A 1 184 ? -3.837 16.072 -4.079 1.00 61.47 184 GLN A CA 1
ATOM 1438 C C . GLN A 1 184 ? -3.612 16.674 -2.685 1.00 61.47 184 GLN A C 1
ATOM 1440 O O . GLN A 1 184 ? -3.534 17.893 -2.538 1.00 61.47 184 GLN A O 1
ATOM 1445 N N . THR A 1 185 ? -3.520 15.842 -1.646 1.00 62.81 185 THR A N 1
ATOM 1446 C CA . THR A 1 185 ? -3.536 16.293 -0.253 1.00 62.81 185 THR A CA 1
ATOM 1447 C C . THR A 1 185 ? -2.492 15.551 0.581 1.00 62.81 185 THR A C 1
ATOM 1449 O O . THR A 1 185 ? -2.247 14.357 0.410 1.00 62.81 185 THR A O 1
ATOM 1452 N N . GLY A 1 186 ? -1.838 16.270 1.494 1.00 76.62 186 GLY A N 1
ATOM 1453 C CA . GLY A 1 186 ? -0.898 15.695 2.456 1.00 76.62 186 GLY A CA 1
ATOM 1454 C C . GLY A 1 186 ? -1.639 14.959 3.567 1.00 76.62 186 GLY A C 1
ATOM 1455 O O . GLY A 1 186 ? -1.597 15.399 4.700 1.00 76.62 186 GLY A O 1
ATOM 1456 N N . ILE A 1 187 ? -2.391 13.906 3.256 1.00 88.31 187 ILE A N 1
ATOM 1457 C CA . ILE A 1 187 ? -3.144 13.148 4.266 1.00 88.31 187 ILE A CA 1
ATOM 1458 C C . ILE A 1 187 ? -2.256 12.068 4.858 1.00 88.31 187 ILE A C 1
ATOM 1460 O O . ILE A 1 187 ? -1.603 11.320 4.133 1.00 88.31 187 ILE A O 1
ATOM 1464 N N . GLU A 1 188 ? -2.293 11.914 6.166 1.00 90.50 188 GLU A N 1
ATOM 1465 C CA . GLU A 1 188 ? -1.633 10.830 6.876 1.00 90.50 188 GLU A CA 1
ATOM 1466 C C . GLU A 1 188 ? -2.592 10.124 7.830 1.00 90.50 188 GLU A C 1
ATOM 1468 O O . GLU A 1 188 ? -3.725 10.559 8.065 1.00 90.50 188 GLU A O 1
ATOM 1473 N N . LEU A 1 189 ? -2.134 8.980 8.327 1.00 92.62 189 LEU A N 1
ATOM 1474 C CA . LEU A 1 189 ? -2.828 8.202 9.336 1.00 92.62 189 LEU A CA 1
ATOM 1475 C C . LEU A 1 189 ? -2.407 8.697 10.723 1.00 92.62 189 LEU A C 1
ATOM 1477 O O . LEU A 1 189 ? -1.226 8.928 10.952 1.00 92.62 189 LEU A O 1
ATOM 1481 N N . GLY A 1 190 ? -3.356 8.829 11.639 1.00 92.44 190 GLY A N 1
ATOM 1482 C CA . GLY A 1 190 ? -3.119 9.183 13.033 1.00 92.44 190 GLY A CA 1
ATOM 1483 C C . GLY A 1 190 ? -3.742 8.171 13.990 1.00 92.44 190 GLY A C 1
ATOM 1484 O O . GLY A 1 190 ? -4.745 7.524 13.672 1.00 92.44 190 GLY A O 1
ATOM 1485 N N . ALA A 1 191 ? -3.150 8.060 15.175 1.00 90.88 191 ALA A N 1
ATOM 1486 C CA . ALA A 1 191 ? -3.607 7.223 16.273 1.00 90.88 191 ALA A CA 1
ATOM 1487 C C . ALA A 1 191 ? -3.732 8.048 17.560 1.00 90.88 191 ALA A C 1
ATOM 1489 O O . ALA A 1 191 ? -2.856 8.839 17.897 1.00 90.88 191 ALA A O 1
ATOM 1490 N N . GLU A 1 192 ? -4.829 7.854 18.282 1.00 88.62 192 GLU A N 1
ATOM 1491 C CA . GLU A 1 192 ? -5.034 8.316 19.654 1.00 88.62 192 GLU A CA 1
ATOM 1492 C C . GLU A 1 192 ? -4.820 7.118 20.586 1.00 88.62 192 GLU A C 1
ATOM 1494 O O . GLU A 1 192 ? -5.340 6.022 20.331 1.00 88.62 192 GLU A O 1
ATOM 1499 N N . LEU A 1 193 ? -4.027 7.315 21.634 1.00 88.88 193 LEU A N 1
ATOM 1500 C CA . LEU A 1 193 ? -3.700 6.291 22.621 1.00 88.88 193 LEU A CA 1
ATOM 1501 C C . LEU A 1 193 ? -4.620 6.392 23.850 1.00 88.88 193 LEU A C 1
ATOM 1503 O O . LEU A 1 193 ? -5.281 7.406 24.064 1.00 88.88 193 LEU A O 1
ATOM 1507 N N . GLU A 1 194 ? -4.675 5.350 24.683 1.00 87.50 194 GLU A N 1
ATOM 1508 C CA . GLU A 1 194 ? -5.514 5.330 25.898 1.00 87.50 194 GLU A CA 1
ATOM 1509 C C . GLU A 1 194 ? -5.142 6.405 26.934 1.00 87.50 194 GLU A C 1
ATOM 1511 O O . GLU A 1 194 ? -5.985 6.804 27.736 1.00 87.50 194 GLU A O 1
ATOM 1516 N N . ASP A 1 195 ? -3.903 6.899 26.917 1.00 84.56 195 ASP A N 1
ATOM 1517 C CA . ASP A 1 195 ? -3.437 7.976 27.798 1.00 84.56 195 ASP A CA 1
ATOM 1518 C C . ASP A 1 195 ? -3.705 9.386 27.230 1.00 84.56 195 ASP A C 1
ATOM 1520 O O . ASP A 1 195 ? -3.338 10.386 27.848 1.00 84.56 195 ASP A O 1
ATOM 1524 N N . GLY A 1 196 ? -4.366 9.474 26.070 1.00 86.56 196 GLY A N 1
ATOM 1525 C CA . GLY A 1 196 ? -4.709 10.719 25.385 1.00 86.56 196 GLY A CA 1
ATOM 1526 C C . GLY A 1 196 ? -3.612 11.270 24.472 1.00 86.56 196 GLY A C 1
ATOM 1527 O O . GLY A 1 196 ? -3.836 12.294 23.823 1.00 86.56 196 GLY A O 1
ATOM 1528 N N . GLN A 1 197 ? -2.445 10.619 24.386 1.00 88.69 197 GLN A N 1
ATOM 1529 C CA . GLN A 1 197 ? -1.415 11.004 23.423 1.00 88.69 197 GLN A CA 1
ATOM 1530 C C . GLN A 1 197 ? -1.877 10.754 21.984 1.00 88.69 197 GLN A C 1
ATOM 1532 O O . GLN A 1 197 ? -2.679 9.858 21.704 1.00 88.69 197 GLN A O 1
ATOM 1537 N N . ILE A 1 198 ? -1.342 11.549 21.059 1.00 89.69 198 ILE A N 1
ATOM 1538 C CA . ILE A 1 198 ? -1.609 11.434 19.627 1.00 89.69 198 ILE A CA 1
ATOM 1539 C C . ILE A 1 198 ? -0.296 11.165 18.897 1.00 89.69 198 ILE A C 1
ATOM 1541 O O . ILE A 1 198 ? 0.667 11.911 19.060 1.00 89.69 198 ILE A O 1
ATOM 1545 N N . ILE A 1 199 ? -0.294 10.135 18.054 1.00 89.94 199 ILE A N 1
ATOM 1546 C CA . ILE A 1 199 ? 0.787 9.831 17.116 1.00 89.94 199 ILE A CA 1
ATOM 1547 C C . ILE A 1 199 ? 0.267 10.097 15.703 1.00 89.94 199 ILE A C 1
ATOM 1549 O O . ILE A 1 199 ? -0.811 9.627 15.341 1.00 89.94 199 ILE A O 1
ATOM 1553 N N . LEU A 1 200 ? 1.021 10.860 14.914 1.00 90.38 200 LEU A N 1
ATOM 1554 C CA . LEU A 1 200 ? 0.708 11.167 13.521 1.00 90.38 200 LEU A CA 1
ATOM 1555 C C . LEU A 1 200 ? 1.755 10.540 12.602 1.00 90.38 200 LEU A C 1
ATOM 1557 O O . LEU A 1 200 ? 2.945 10.626 12.893 1.00 90.38 200 LEU A O 1
ATOM 1561 N N . GLY A 1 201 ? 1.292 9.947 11.505 1.00 89.88 201 GLY A N 1
ATOM 1562 C CA . GLY A 1 201 ? 2.104 9.208 10.548 1.00 89.88 201 GLY A CA 1
ATOM 1563 C C . GLY A 1 201 ? 2.031 7.694 10.761 1.00 89.88 201 GLY A C 1
ATOM 1564 O O . GLY A 1 201 ? 2.071 7.190 11.881 1.00 89.88 201 GLY A O 1
ATOM 1565 N N . GLN A 1 202 ? 1.899 6.941 9.667 1.00 89.88 202 GLN A N 1
ATOM 1566 C CA . GLN A 1 202 ? 1.817 5.478 9.710 1.00 89.88 202 GLN A CA 1
ATOM 1567 C C . GLN A 1 202 ? 3.134 4.851 10.199 1.00 89.88 202 GLN A C 1
ATOM 1569 O O . GLN A 1 202 ? 3.116 3.905 10.989 1.00 89.88 202 GLN A O 1
ATOM 1574 N N . ASP A 1 203 ? 4.263 5.384 9.732 1.00 88.44 203 ASP A N 1
ATOM 1575 C CA . ASP A 1 203 ? 5.610 4.979 10.126 1.00 88.44 203 ASP A CA 1
ATOM 1576 C C . ASP A 1 203 ? 5.837 5.278 11.604 1.00 88.44 203 ASP A C 1
ATOM 1578 O O . ASP A 1 203 ? 6.282 4.400 12.318 1.00 88.44 203 ASP A O 1
ATOM 1582 N N . GLU A 1 204 ? 5.427 6.442 12.104 1.00 88.25 204 GLU A N 1
ATOM 1583 C CA . GLU A 1 204 ? 5.532 6.812 13.517 1.00 88.25 204 GLU A CA 1
ATOM 1584 C C . GLU A 1 204 ? 4.629 5.959 14.427 1.00 88.25 204 GLU A C 1
ATOM 1586 O O . GLU A 1 204 ? 5.006 5.656 15.557 1.00 88.25 204 GLU A O 1
ATOM 1591 N N . ILE A 1 205 ? 3.458 5.521 13.951 1.00 86.88 205 ILE A N 1
ATOM 1592 C CA . ILE A 1 205 ? 2.607 4.553 14.672 1.00 86.88 205 ILE A CA 1
ATOM 1593 C C . ILE A 1 205 ? 3.306 3.189 14.770 1.00 86.88 205 ILE A C 1
ATOM 1595 O O . ILE A 1 205 ? 3.254 2.534 15.812 1.00 86.88 205 ILE A O 1
ATOM 1599 N N . SER A 1 206 ? 3.980 2.778 13.695 1.00 85.19 206 SER A N 1
ATOM 1600 C CA . SER A 1 206 ? 4.710 1.505 13.615 1.00 85.19 206 SER A CA 1
ATOM 1601 C C . SER A 1 206 ? 6.086 1.574 14.296 1.00 85.19 206 SER A C 1
ATOM 1603 O O . SER A 1 206 ? 6.609 0.580 14.785 1.00 85.19 206 SER A O 1
ATOM 1605 N N . HIS A 1 207 ? 6.704 2.746 14.340 1.00 82.50 207 HIS A N 1
ATOM 1606 C CA . HIS A 1 207 ? 8.061 2.995 14.812 1.00 82.50 207 HIS A CA 1
ATOM 1607 C C . HIS A 1 207 ? 8.084 4.297 15.628 1.00 82.50 207 HIS A C 1
ATOM 1609 O O . HIS A 1 207 ? 8.590 5.318 15.154 1.00 82.50 207 HIS A O 1
ATOM 1615 N N . PRO A 1 208 ? 7.550 4.282 16.864 1.00 73.06 208 PRO A N 1
ATOM 1616 C CA . PRO A 1 208 ? 7.413 5.493 17.663 1.00 73.06 208 PRO A CA 1
ATOM 1617 C C . PRO A 1 208 ? 8.764 6.183 17.940 1.00 73.06 208 PRO A C 1
ATOM 1619 O O . PRO A 1 208 ? 9.756 5.492 18.214 1.00 73.06 208 PRO A O 1
ATOM 1622 N N . PRO A 1 209 ? 8.824 7.532 17.892 1.00 63.69 209 PRO A N 1
ATOM 1623 C CA . PRO A 1 209 ? 10.025 8.307 18.212 1.00 63.69 209 PRO A CA 1
ATOM 1624 C C . PRO A 1 209 ? 10.487 8.103 19.660 1.00 63.69 209 PRO A C 1
ATOM 1626 O O . PRO A 1 209 ? 9.700 7.772 20.547 1.00 63.69 209 PRO A O 1
ATOM 1629 N N . VAL A 1 210 ? 11.773 8.354 19.920 1.00 58.34 210 VAL A N 1
ATOM 1630 C CA . VAL A 1 210 ? 12.330 8.351 21.279 1.00 58.34 210 VAL A CA 1
ATOM 1631 C C . VAL A 1 210 ? 12.181 9.744 21.894 1.00 58.34 210 VAL A C 1
ATOM 1633 O O . VAL A 1 210 ? 12.576 10.734 21.275 1.00 58.34 210 VAL A O 1
ATOM 1636 N N . GLU A 1 211 ? 11.682 9.830 23.129 1.00 47.38 211 GLU A N 1
ATOM 1637 C CA . GLU A 1 211 ? 11.960 10.986 23.986 1.00 47.38 211 GLU A CA 1
ATOM 1638 C C . GLU A 1 211 ? 13.362 10.823 24.587 1.00 47.38 211 GLU A C 1
ATOM 1640 O O . GLU A 1 211 ? 13.556 10.108 25.569 1.00 47.38 211 GLU A O 1
ATOM 1645 N N . GLU A 1 212 ? 14.358 11.486 24.000 1.00 39.94 212 GLU A N 1
ATOM 1646 C CA . GLU A 1 212 ? 15.663 11.679 24.637 1.00 39.94 212 GLU A CA 1
ATOM 1647 C C . GLU A 1 212 ? 15.848 13.173 24.932 1.00 39.94 212 GLU A C 1
ATOM 1649 O O . GLU A 1 212 ? 15.911 14.011 24.036 1.00 39.94 212 GLU A O 1
ATOM 1654 N N . GLY A 1 213 ? 15.886 13.533 26.220 1.00 38.91 213 GLY A N 1
ATOM 1655 C CA . GLY A 1 213 ? 16.204 14.898 26.658 1.00 38.91 213 GLY A CA 1
ATOM 1656 C C . GLY A 1 213 ? 15.164 15.978 26.322 1.00 38.91 213 GLY A C 1
ATOM 1657 O O . GLY A 1 213 ? 15.527 17.149 26.245 1.00 38.91 213 GLY A O 1
ATOM 1658 N N . GLY A 1 214 ? 13.889 15.619 26.128 1.00 37.88 214 GLY A N 1
ATOM 1659 C CA . GLY A 1 214 ? 12.816 16.575 25.807 1.00 37.88 214 GLY A CA 1
ATOM 1660 C C . GLY A 1 214 ? 12.749 16.987 24.332 1.00 37.88 214 GLY A C 1
ATOM 1661 O O . GLY A 1 214 ? 11.997 17.895 23.986 1.00 37.88 214 GLY A O 1
ATOM 1662 N N . VAL A 1 215 ? 13.515 16.320 23.461 1.00 33.94 215 VAL A N 1
ATOM 1663 C CA . VAL A 1 215 ? 13.433 16.461 22.005 1.00 33.94 215 VAL A CA 1
ATOM 1664 C C . VAL A 1 215 ? 12.985 15.122 21.424 1.00 33.94 215 VAL A C 1
ATOM 1666 O O . VAL A 1 215 ? 13.665 14.110 21.581 1.00 33.94 215 VAL A O 1
ATOM 1669 N N . LEU A 1 216 ? 11.832 15.113 20.749 1.00 41.56 216 LEU A N 1
ATOM 1670 C CA . LEU A 1 216 ? 11.391 13.976 19.941 1.00 41.56 216 LEU A CA 1
ATOM 1671 C C . LEU A 1 216 ? 12.373 13.824 18.778 1.00 41.56 216 LEU A C 1
ATOM 1673 O O . LEU A 1 216 ? 12.391 14.651 17.865 1.00 41.56 216 LEU A O 1
ATOM 1677 N N . SER A 1 217 ? 13.213 12.794 18.818 1.00 36.41 217 SER A N 1
ATOM 1678 C CA . SER A 1 217 ? 14.116 12.477 17.713 1.00 36.41 217 SER A CA 1
ATOM 1679 C C . SER A 1 217 ? 13.833 11.069 17.203 1.00 36.41 217 SER A C 1
ATOM 1681 O O . SER A 1 217 ? 13.779 10.094 17.954 1.00 36.41 217 SER A O 1
ATOM 1683 N N . VAL A 1 218 ? 13.599 10.975 15.896 1.00 44.66 218 VAL A N 1
ATOM 1684 C CA . VAL A 1 218 ? 13.657 9.717 15.155 1.00 44.66 218 VAL A CA 1
ATOM 1685 C C . VAL A 1 218 ? 15.041 9.697 14.531 1.00 44.66 218 VAL A C 1
ATOM 1687 O O . VAL A 1 218 ? 15.313 10.504 13.639 1.00 44.66 218 VAL A O 1
ATOM 1690 N N . ASP A 1 219 ? 15.930 8.814 14.980 1.00 37.59 219 ASP A N 1
ATOM 1691 C CA . ASP A 1 219 ? 17.189 8.607 14.266 1.00 37.59 219 ASP A CA 1
ATOM 1692 C C . ASP A 1 219 ? 16.905 7.802 12.987 1.00 37.59 219 ASP A C 1
ATOM 1694 O O . ASP A 1 219 ? 17.038 6.581 12.933 1.00 37.59 219 ASP A O 1
ATOM 1698 N N . LYS A 1 220 ? 16.441 8.507 11.945 1.00 47.50 220 LYS A N 1
ATOM 1699 C CA . LYS A 1 220 ? 16.066 7.950 10.631 1.00 47.50 220 LYS A CA 1
ATOM 1700 C C . LYS A 1 220 ? 17.262 7.352 9.870 1.00 47.50 220 LYS A C 1
ATOM 1702 O O . LYS A 1 220 ? 17.072 6.760 8.811 1.00 47.50 220 LYS A O 1
ATOM 1707 N N . ASN A 1 221 ? 18.487 7.502 10.388 1.00 37.38 221 ASN A N 1
ATOM 1708 C CA . ASN A 1 221 ? 19.705 6.927 9.809 1.00 37.38 221 ASN A CA 1
ATOM 1709 C C . ASN A 1 221 ? 19.941 5.468 10.227 1.00 37.38 221 ASN A C 1
ATOM 1711 O O . ASN A 1 221 ? 20.715 4.760 9.578 1.00 37.38 221 ASN A O 1
ATOM 1715 N N . LEU A 1 222 ? 19.265 4.992 11.274 1.00 38.66 222 LEU A N 1
ATOM 1716 C CA . LEU A 1 222 ? 19.201 3.576 11.603 1.00 38.66 222 LEU A CA 1
ATOM 1717 C C . LEU A 1 222 ? 18.066 2.957 10.786 1.00 38.66 222 LEU A C 1
ATOM 1719 O O . LEU A 1 222 ? 16.901 2.974 11.174 1.00 38.66 222 LEU A O 1
ATOM 1723 N N . PHE A 1 223 ? 18.411 2.407 9.621 1.00 38.41 223 PHE A N 1
ATOM 1724 C CA . PHE A 1 223 ? 17.551 1.453 8.924 1.00 38.41 223 PHE A CA 1
ATOM 1725 C C . PHE A 1 223 ? 17.298 0.264 9.854 1.00 38.41 223 PHE A C 1
ATOM 1727 O O . PHE A 1 223 ? 18.120 -0.640 9.980 1.00 38.41 223 PHE A O 1
ATOM 1734 N N . GLY A 1 224 ? 16.176 0.350 10.556 1.00 39.22 224 GLY A N 1
ATOM 1735 C CA . GLY A 1 224 ? 15.882 -0.402 11.763 1.00 39.22 224 GLY A CA 1
ATOM 1736 C C . GLY A 1 224 ? 15.071 0.501 12.677 1.00 39.22 224 GLY A C 1
ATOM 1737 O O . GLY A 1 224 ? 15.550 0.897 13.737 1.00 39.22 224 GLY A O 1
ATOM 1738 N N . GLY A 1 225 ? 13.869 0.884 12.223 1.00 44.09 225 GLY A N 1
ATOM 1739 C CA . GLY A 1 225 ? 12.910 1.571 13.078 1.00 44.09 225 GLY A CA 1
ATOM 1740 C C . GLY A 1 225 ? 12.806 0.792 14.381 1.00 44.09 225 GLY A C 1
ATOM 1741 O O . GLY A 1 225 ? 12.761 -0.439 14.355 1.00 44.09 225 GLY A O 1
ATOM 1742 N N . SER A 1 226 ? 12.882 1.494 15.510 1.00 48.81 226 SER A N 1
ATOM 1743 C CA . SER A 1 226 ? 12.999 0.835 16.806 1.00 48.81 226 SER A CA 1
ATOM 1744 C C . SER A 1 226 ? 11.925 -0.258 16.943 1.00 48.81 226 SER A C 1
ATOM 1746 O O . SER A 1 226 ? 10.775 -0.040 16.558 1.00 48.81 226 SER A O 1
ATOM 1748 N N . ASP A 1 227 ? 12.278 -1.447 17.444 1.00 56.69 227 ASP A N 1
ATOM 1749 C CA . ASP A 1 227 ? 11.322 -2.542 17.720 1.00 56.69 227 ASP A CA 1
ATOM 1750 C C . ASP A 1 227 ? 10.407 -2.217 18.919 1.00 56.69 227 ASP A C 1
ATOM 1752 O O . ASP A 1 227 ? 9.999 -3.084 19.690 1.00 56.69 227 ASP A O 1
ATOM 1756 N N . ARG A 1 228 ? 10.116 -0.932 19.123 1.00 69.00 228 ARG A N 1
ATOM 1757 C CA . ARG A 1 228 ? 9.336 -0.429 20.240 1.00 69.00 228 ARG A CA 1
ATOM 1758 C C . ARG A 1 228 ? 7.871 -0.414 19.848 1.00 69.00 228 ARG A C 1
ATOM 1760 O O . ARG A 1 228 ? 7.502 0.014 18.757 1.00 69.00 228 ARG A O 1
ATOM 1767 N N . ALA A 1 229 ? 7.049 -0.876 20.776 1.00 79.25 229 ALA A N 1
ATOM 1768 C CA . ALA A 1 229 ? 5.616 -0.672 20.719 1.00 79.25 229 ALA A CA 1
ATOM 1769 C C . ALA A 1 229 ? 5.278 0.799 21.040 1.00 79.25 229 ALA A C 1
ATOM 1771 O O . ALA A 1 229 ? 6.080 1.481 21.693 1.00 79.25 229 ALA A O 1
ATOM 1772 N N . PRO A 1 230 ? 4.092 1.282 20.635 1.00 81.19 230 PRO A N 1
ATOM 1773 C CA . PRO A 1 230 ? 3.531 2.530 21.141 1.00 81.19 230 PRO A CA 1
ATOM 1774 C C . PRO A 1 230 ? 3.567 2.595 22.682 1.00 81.19 230 PRO A C 1
ATOM 1776 O O . PRO A 1 230 ? 3.417 1.562 23.341 1.00 81.19 230 PRO A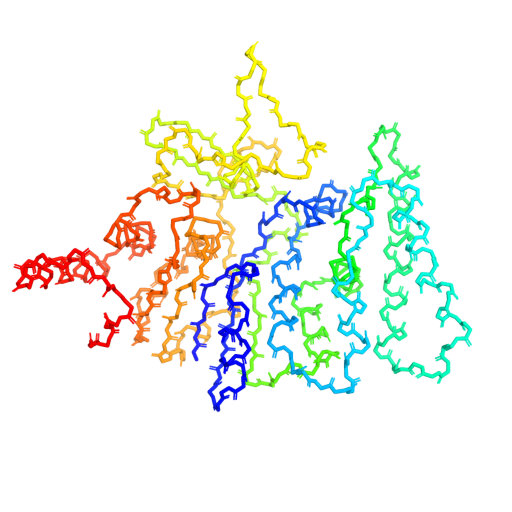 O 1
ATOM 1779 N N . PRO A 1 231 ? 3.746 3.790 23.281 1.00 82.12 231 PRO A N 1
ATOM 1780 C CA . PRO A 1 231 ? 3.898 3.944 24.734 1.00 82.12 231 PRO A CA 1
ATOM 1781 C C . PRO A 1 231 ? 2.629 3.583 25.522 1.00 82.12 231 PRO A C 1
ATOM 1783 O O . PRO A 1 231 ? 2.698 3.284 26.713 1.00 82.12 231 PRO A O 1
ATOM 1786 N N . SER A 1 232 ? 1.476 3.592 24.856 1.00 85.19 232 SER A N 1
ATOM 1787 C CA . SER A 1 232 ? 0.176 3.188 25.379 1.00 85.19 232 SER A CA 1
ATOM 1788 C C . SER A 1 232 ? -0.637 2.518 24.264 1.00 85.19 232 SER A C 1
ATOM 1790 O O . SER A 1 232 ? -0.309 2.654 23.083 1.00 85.19 232 SER A O 1
ATOM 1792 N N . LYS A 1 233 ? -1.682 1.759 24.620 1.00 87.75 233 LYS A N 1
ATOM 1793 C CA . LYS A 1 233 ? -2.525 1.054 23.644 1.00 87.75 233 LYS A CA 1
ATOM 1794 C C . LYS A 1 233 ? -3.211 2.056 22.715 1.00 87.75 233 LYS A C 1
ATOM 1796 O O . LYS A 1 233 ? -3.732 3.075 23.165 1.00 87.75 233 LYS A O 1
ATOM 1801 N N . ILE A 1 234 ? -3.265 1.731 21.426 1.00 87.00 234 ILE A N 1
ATOM 1802 C CA . ILE A 1 234 ? -4.029 2.504 20.443 1.00 87.00 234 ILE A CA 1
ATOM 1803 C C . ILE A 1 234 ? -5.522 2.286 20.705 1.00 87.00 234 ILE A C 1
ATOM 1805 O O . ILE A 1 234 ? -6.003 1.152 20.656 1.00 87.00 234 ILE A O 1
ATOM 1809 N N . CYS A 1 235 ? -6.262 3.367 20.949 1.00 83.69 235 CYS A N 1
ATOM 1810 C CA . CYS A 1 235 ? -7.703 3.312 21.193 1.00 83.69 235 CYS A CA 1
ATOM 1811 C C . CYS A 1 235 ? -8.528 3.809 19.997 1.00 83.69 235 CYS A C 1
ATOM 1813 O O . CYS A 1 235 ? -9.675 3.389 19.823 1.00 83.69 235 CYS A O 1
ATOM 1815 N N . LYS A 1 236 ? -7.964 4.674 19.139 1.00 86.69 236 LYS A N 1
ATOM 1816 C CA . LYS A 1 236 ? -8.683 5.225 17.983 1.00 86.69 236 LYS A CA 1
ATOM 1817 C C . LYS A 1 236 ? -7.759 5.597 16.830 1.00 86.69 236 LYS A C 1
ATOM 1819 O O . LYS A 1 236 ? -6.763 6.278 17.025 1.00 86.69 236 LYS A O 1
ATOM 1824 N N . MET A 1 237 ? -8.166 5.231 15.616 1.00 91.50 237 MET A N 1
ATOM 1825 C CA . MET A 1 237 ? -7.509 5.634 14.369 1.00 91.50 237 MET A CA 1
ATOM 1826 C C . MET A 1 237 ? -8.276 6.769 13.689 1.00 91.50 237 MET A C 1
ATOM 1828 O O . MET A 1 237 ? -9.507 6.832 13.773 1.00 91.50 237 MET A O 1
ATOM 1832 N N . PHE A 1 238 ? -7.566 7.659 13.001 1.00 91.25 238 PHE A N 1
ATOM 1833 C CA . PHE A 1 238 ? -8.156 8.746 12.220 1.00 91.25 238 PHE A CA 1
ATOM 1834 C C . PHE A 1 238 ? -7.237 9.178 11.071 1.00 91.25 238 PHE A C 1
ATOM 1836 O O . PHE A 1 238 ? -6.073 8.800 11.018 1.00 91.25 238 PHE A O 1
ATOM 1843 N N . TYR A 1 239 ? -7.766 9.986 10.154 1.00 93.12 239 TYR A N 1
ATOM 1844 C CA . TYR A 1 239 ? -6.987 10.654 9.113 1.00 93.12 239 TYR A CA 1
ATOM 1845 C C . TYR A 1 239 ? -6.748 12.119 9.481 1.00 93.12 239 TYR A C 1
ATOM 1847 O O . TYR A 1 239 ? -7.645 12.770 10.029 1.00 93.12 239 TYR A O 1
ATOM 1855 N N . SER A 1 240 ? -5.574 12.649 9.151 1.00 91.56 240 SER A N 1
ATOM 1856 C CA . SER A 1 240 ? -5.221 14.055 9.374 1.00 91.56 240 SER A CA 1
ATOM 1857 C C . SER A 1 240 ? -4.457 14.666 8.206 1.00 91.56 240 SER A C 1
ATOM 1859 O O . SER A 1 240 ? -3.881 13.954 7.388 1.00 91.56 240 SER A O 1
ATOM 1861 N N . LEU A 1 241 ? -4.443 15.996 8.129 1.00 88.94 241 LEU A N 1
ATOM 1862 C CA . LEU A 1 241 ? -3.513 16.731 7.274 1.00 88.94 241 LEU A CA 1
ATOM 1863 C C . LEU A 1 241 ? -2.126 16.763 7.926 1.00 88.94 241 LEU A C 1
ATOM 1865 O O . LEU A 1 241 ? -1.991 17.241 9.047 1.00 88.94 241 LEU A O 1
ATOM 1869 N N . SER A 1 242 ? -1.093 16.343 7.204 1.00 82.81 242 SER A N 1
ATOM 1870 C CA . SER A 1 242 ? 0.298 16.298 7.667 1.00 82.81 242 SER A CA 1
ATOM 1871 C C . SER A 1 242 ? 0.893 17.669 7.968 1.00 82.81 242 SER A C 1
ATOM 1873 O O . SER A 1 242 ? 1.849 17.792 8.727 1.00 82.81 242 SER A O 1
ATOM 1875 N N . THR A 1 243 ? 0.329 18.731 7.393 1.00 82.19 243 THR A N 1
ATOM 1876 C CA . THR A 1 243 ? 0.796 20.106 7.598 1.00 82.19 243 THR A CA 1
ATOM 1877 C C . THR A 1 243 ? 0.210 20.769 8.841 1.00 82.19 243 THR A C 1
ATOM 1879 O O . THR A 1 243 ? 0.860 21.637 9.420 1.00 82.19 243 THR A O 1
ATOM 1882 N N . THR A 1 244 ? -1.012 20.405 9.245 1.00 85.44 244 THR A N 1
ATOM 1883 C CA . THR A 1 244 ? -1.743 21.078 10.337 1.00 85.44 244 THR A CA 1
ATOM 1884 C C . THR A 1 244 ? -2.113 20.154 11.494 1.00 85.44 244 THR A C 1
ATOM 1886 O O . THR A 1 244 ? -2.485 20.642 12.558 1.00 85.44 244 THR A O 1
ATOM 1889 N N . GLY A 1 245 ? -2.062 18.834 11.298 1.00 85.69 245 GLY A N 1
ATOM 1890 C CA . GLY A 1 245 ? -2.613 17.837 12.218 1.00 85.69 245 GLY A CA 1
ATOM 1891 C C . GLY A 1 245 ? -4.146 17.829 12.278 1.00 85.69 245 GLY A C 1
ATOM 1892 O O . GLY A 1 245 ? -4.729 17.105 13.085 1.00 85.69 245 GLY A O 1
ATOM 1893 N N . GLU A 1 246 ? -4.826 18.628 11.447 1.00 89.31 246 GLU A N 1
ATOM 1894 C CA . GLU A 1 246 ? -6.284 18.723 11.454 1.00 89.31 246 GLU A CA 1
ATOM 1895 C C . GLU A 1 246 ? -6.910 17.396 11.023 1.00 89.31 246 GLU A C 1
ATOM 1897 O O . GLU A 1 246 ? -6.528 16.820 10.003 1.00 89.31 246 GLU A O 1
ATOM 1902 N N . ARG A 1 247 ? -7.898 16.924 11.792 1.00 91.75 247 ARG A N 1
ATOM 1903 C CA . ARG A 1 247 ? -8.638 15.698 11.484 1.00 91.75 247 ARG A CA 1
ATOM 1904 C C . ARG A 1 247 ? -9.519 15.900 10.262 1.00 91.75 247 ARG A C 1
ATOM 1906 O O . ARG A 1 247 ? -10.338 16.813 10.217 1.00 91.75 247 ARG A O 1
ATOM 1913 N N . ILE A 1 248 ? -9.428 14.964 9.332 1.00 91.31 248 ILE A N 1
ATOM 1914 C CA . ILE A 1 248 ? -10.196 14.972 8.092 1.00 91.31 248 ILE A CA 1
ATOM 1915 C C . ILE A 1 248 ? -10.861 13.619 7.853 1.00 91.31 248 ILE A C 1
ATOM 1917 O O . ILE A 1 248 ? -10.640 12.643 8.571 1.00 91.31 248 ILE A O 1
ATOM 1921 N N . LYS A 1 249 ? -11.719 13.577 6.837 1.00 90.81 249 LYS A N 1
ATOM 1922 C CA . LYS A 1 249 ? -12.496 12.398 6.461 1.00 90.81 249 LYS A CA 1
ATOM 1923 C C . LYS A 1 249 ? -12.379 12.174 4.950 1.00 90.81 249 LYS A C 1
ATOM 1925 O O . LYS A 1 249 ? -13.267 12.626 4.230 1.00 90.81 249 LYS A O 1
ATOM 1930 N N . PRO A 1 250 ? -11.287 11.552 4.470 1.00 91.75 250 PRO A N 1
ATOM 1931 C CA . PRO A 1 250 ? -11.149 11.230 3.056 1.00 91.75 250 PRO A CA 1
ATOM 1932 C C . PRO A 1 250 ? -12.242 10.256 2.629 1.00 91.75 250 PRO A C 1
ATOM 1934 O O . PRO A 1 250 ? -12.651 9.392 3.401 1.00 91.75 250 PRO A O 1
ATOM 1937 N N . SER A 1 251 ? -12.705 10.394 1.399 1.00 91.88 251 SER A N 1
ATOM 1938 C CA . SER A 1 251 ? -13.730 9.549 0.799 1.00 91.88 251 SER A CA 1
ATOM 1939 C C . SER A 1 251 ? -13.159 8.172 0.479 1.00 91.88 251 SER A C 1
ATOM 1941 O O . SER A 1 251 ? -12.021 8.049 0.021 1.00 91.88 251 SER A O 1
ATOM 1943 N N . ALA A 1 252 ? -13.950 7.120 0.682 1.00 91.94 252 ALA A N 1
ATOM 1944 C CA . ALA A 1 252 ? -13.599 5.800 0.173 1.00 91.94 252 ALA A CA 1
ATOM 1945 C C . ALA A 1 252 ? -13.592 5.792 -1.362 1.00 91.94 252 ALA A C 1
ATOM 1947 O O . ALA A 1 252 ? -14.364 6.506 -2.005 1.00 91.94 252 ALA A O 1
ATOM 1948 N N . ASN A 1 253 ? -12.744 4.953 -1.956 1.00 93.88 253 ASN A N 1
ATOM 1949 C CA . ASN A 1 253 ? -12.769 4.730 -3.394 1.00 93.88 253 ASN A CA 1
ATOM 1950 C C . ASN A 1 253 ? -14.122 4.114 -3.796 1.00 93.88 253 ASN A C 1
ATOM 1952 O O . ASN A 1 253 ? -14.469 3.004 -3.384 1.00 93.88 253 ASN A O 1
ATOM 1956 N N . LEU A 1 254 ? -14.879 4.841 -4.620 1.00 92.19 254 LEU A N 1
ATOM 1957 C CA . LEU A 1 254 ? -16.235 4.471 -5.032 1.00 92.19 254 LEU A CA 1
ATOM 1958 C C . LEU A 1 254 ? -16.285 3.150 -5.811 1.00 92.19 254 LEU A C 1
ATOM 1960 O O . LEU A 1 254 ? -17.301 2.457 -5.761 1.00 92.19 254 LEU A O 1
ATOM 1964 N N . ASN A 1 255 ? -15.185 2.752 -6.457 1.00 92.94 255 ASN A N 1
ATOM 1965 C CA . ASN A 1 255 ? -15.084 1.477 -7.170 1.00 92.94 255 ASN A CA 1
ATOM 1966 C C . ASN A 1 255 ? -15.115 0.254 -6.235 1.00 92.94 255 ASN A C 1
ATOM 1968 O O . ASN A 1 255 ? -15.320 -0.867 -6.700 1.00 92.94 255 ASN A O 1
ATOM 1972 N N . ILE A 1 256 ? -14.961 0.452 -4.921 1.00 92.38 256 ILE A N 1
ATOM 1973 C CA . ILE A 1 256 ? -15.031 -0.618 -3.917 1.00 92.38 256 ILE A CA 1
ATOM 1974 C C . ILE A 1 256 ? -16.484 -0.968 -3.562 1.00 92.38 256 ILE A C 1
ATOM 1976 O O . ILE A 1 256 ? -16.774 -2.110 -3.207 1.00 92.38 256 ILE A O 1
ATOM 1980 N N . LEU A 1 257 ? -17.430 -0.032 -3.675 1.00 86.00 257 LEU A N 1
ATOM 1981 C CA . LEU A 1 257 ? -18.816 -0.279 -3.255 1.00 86.00 257 LEU A CA 1
ATOM 1982 C C . LEU A 1 257 ? -19.494 -1.416 -4.052 1.00 86.00 257 LEU A C 1
ATOM 1984 O O . LEU A 1 257 ? -20.035 -2.323 -3.418 1.00 86.00 257 LEU A O 1
ATOM 1988 N N . PRO A 1 258 ? -19.394 -1.484 -5.398 1.00 89.69 258 PRO A N 1
ATOM 1989 C CA . PRO A 1 258 ? -19.946 -2.611 -6.162 1.00 89.69 258 PRO A CA 1
ATOM 1990 C C . PRO A 1 258 ? -19.293 -3.961 -5.819 1.00 89.69 258 PRO A C 1
ATOM 1992 O O . PRO A 1 258 ? -19.911 -5.024 -5.930 1.00 89.69 258 PRO A O 1
ATOM 1995 N N . VAL A 1 259 ? -18.027 -3.934 -5.390 1.00 89.62 259 VAL A N 1
ATOM 1996 C CA . VAL A 1 259 ? -17.310 -5.129 -4.929 1.00 89.62 259 VAL A CA 1
ATOM 1997 C C . VAL A 1 259 ? -17.912 -5.635 -3.617 1.00 89.62 259 VAL A C 1
ATOM 1999 O O . VAL A 1 259 ? -18.159 -6.830 -3.479 1.00 89.62 259 VAL A O 1
ATOM 2002 N N . LEU A 1 260 ? -18.209 -4.737 -2.674 1.00 86.94 260 LEU A N 1
ATOM 2003 C CA . LEU A 1 260 ? -18.831 -5.084 -1.391 1.00 86.94 260 LEU A CA 1
ATOM 2004 C C . LEU A 1 260 ? -20.236 -5.678 -1.536 1.00 86.94 260 LEU A C 1
ATOM 2006 O O . LEU A 1 260 ? -20.603 -6.569 -0.765 1.00 86.94 260 LEU A O 1
ATOM 2010 N N . GLU A 1 261 ? -21.010 -5.199 -2.513 1.00 87.75 261 GLU A N 1
ATOM 2011 C CA . GLU A 1 261 ? -22.363 -5.693 -2.801 1.00 87.75 261 GLU A CA 1
ATOM 2012 C C . GLU A 1 261 ? -22.370 -7.140 -3.304 1.00 87.75 261 GLU A C 1
ATOM 2014 O O . GLU A 1 261 ? -23.277 -7.909 -2.985 1.00 87.75 261 GLU A O 1
ATOM 2019 N N . THR A 1 262 ? -21.356 -7.511 -4.088 1.00 90.19 262 THR A N 1
ATOM 2020 C CA . THR A 1 262 ? -21.254 -8.827 -4.736 1.00 90.19 262 THR A CA 1
ATOM 2021 C C . THR A 1 262 ? -20.343 -9.802 -3.990 1.00 90.19 262 THR A C 1
ATOM 2023 O O . THR A 1 262 ? -20.274 -10.981 -4.343 1.00 90.19 262 THR A O 1
ATOM 2026 N N . ALA A 1 263 ? -19.651 -9.346 -2.944 1.00 91.94 263 ALA A N 1
ATOM 2027 C CA . ALA A 1 263 ? -18.751 -10.177 -2.163 1.00 91.94 263 ALA A CA 1
ATOM 2028 C C . ALA A 1 263 ? -19.503 -11.296 -1.421 1.00 91.94 263 ALA A C 1
ATOM 2030 O O . ALA A 1 263 ? -20.433 -11.061 -0.656 1.00 91.94 263 ALA A O 1
ATOM 2031 N N . GLU A 1 264 ? -19.030 -12.530 -1.590 1.00 92.88 264 GLU A N 1
ATOM 2032 C CA . GLU A 1 264 ? -19.483 -13.685 -0.799 1.00 92.88 264 GLU A CA 1
ATOM 2033 C C . GLU A 1 264 ? -18.704 -13.820 0.522 1.00 92.88 264 GLU A C 1
ATOM 2035 O O . GLU A 1 264 ? -19.204 -14.371 1.499 1.00 92.88 264 GLU A O 1
ATOM 2040 N N . LEU A 1 265 ? -17.477 -13.292 0.557 1.00 90.00 265 LEU A N 1
ATOM 2041 C CA . LEU A 1 265 ? -16.549 -13.363 1.684 1.00 90.00 265 LEU A CA 1
ATOM 2042 C C . LEU A 1 265 ? -15.704 -12.087 1.740 1.00 90.00 265 LEU A C 1
ATOM 2044 O O . LEU A 1 265 ? -15.140 -11.683 0.717 1.00 90.00 265 LEU A O 1
ATOM 2048 N N . ILE A 1 266 ? -15.599 -11.504 2.933 1.00 89.00 266 ILE A N 1
ATOM 2049 C CA . ILE A 1 266 ? -14.715 -10.396 3.296 1.00 89.00 266 ILE A CA 1
ATOM 2050 C C . ILE A 1 266 ? -13.635 -10.944 4.232 1.00 89.00 266 ILE A C 1
ATOM 2052 O O . ILE A 1 266 ? -13.926 -11.430 5.326 1.00 89.00 266 ILE A O 1
ATOM 2056 N N . LEU A 1 267 ? -12.389 -10.873 3.778 1.00 88.81 267 LEU A N 1
ATOM 2057 C CA . LEU A 1 267 ? -11.188 -11.269 4.501 1.00 88.81 267 LEU A CA 1
ATOM 2058 C C . LEU A 1 267 ? -10.519 -10.028 5.097 1.00 88.81 267 LEU A C 1
ATOM 2060 O O . LEU A 1 267 ? -10.298 -9.051 4.384 1.00 88.81 267 LEU A O 1
ATOM 2064 N N . TYR A 1 268 ? -10.147 -10.081 6.371 1.00 86.56 268 TYR A N 1
ATOM 2065 C CA . TYR A 1 268 ? -9.348 -9.044 7.026 1.00 86.56 268 TYR A CA 1
ATOM 2066 C C . TYR A 1 268 ? -7.970 -9.616 7.338 1.00 86.56 268 TYR A C 1
ATOM 2068 O O . TYR A 1 268 ? -7.877 -10.653 7.997 1.00 86.56 268 TYR A O 1
ATOM 2076 N N . GLY A 1 269 ? -6.916 -8.942 6.884 1.00 82.44 269 GLY A N 1
ATOM 2077 C CA . GLY A 1 269 ? -5.544 -9.375 7.125 1.00 82.44 269 GLY A CA 1
ATOM 2078 C C . GLY A 1 269 ? -5.179 -10.713 6.450 1.00 82.44 269 GLY A C 1
ATOM 2079 O O . GLY A 1 269 ? -5.831 -11.126 5.484 1.00 82.44 269 GLY A O 1
ATOM 2080 N N . PRO A 1 270 ? -4.120 -11.397 6.925 1.00 80.56 270 PRO A N 1
ATOM 2081 C CA . PRO A 1 270 ? -3.264 -10.991 8.044 1.00 80.56 270 PRO A CA 1
ATOM 2082 C C . PRO A 1 270 ? -2.462 -9.722 7.714 1.00 80.56 270 PRO A C 1
ATOM 2084 O O . PRO A 1 270 ? -2.306 -9.355 6.551 1.00 80.56 270 PRO A O 1
ATOM 2087 N N . GLY A 1 271 ? -1.983 -9.033 8.742 1.00 80.12 271 GLY A N 1
ATOM 2088 C CA . GLY A 1 271 ? -1.278 -7.759 8.639 1.00 80.12 271 GLY A CA 1
ATOM 2089 C C . GLY A 1 271 ? -1.472 -6.905 9.888 1.00 80.12 271 GLY A C 1
ATOM 2090 O O . GLY A 1 271 ? -2.299 -7.212 10.749 1.00 80.12 271 GLY A O 1
ATOM 2091 N N . SER A 1 272 ? -0.707 -5.823 9.986 1.00 86.56 272 SER A N 1
ATOM 2092 C CA . SER A 1 272 ? -0.782 -4.891 11.110 1.00 86.56 272 SER A CA 1
ATOM 2093 C C . SER A 1 272 ? -2.191 -4.327 11.268 1.00 86.56 272 SER A C 1
ATOM 2095 O O . SER A 1 272 ? -2.771 -3.763 10.335 1.00 86.56 272 SER A O 1
ATOM 2097 N N . LEU A 1 273 ? -2.791 -4.530 12.440 1.00 87.12 273 LEU A N 1
ATOM 2098 C CA . LEU A 1 273 ? -4.205 -4.228 12.644 1.00 87.12 273 LEU A CA 1
ATOM 2099 C C . LEU A 1 273 ? -4.499 -2.753 12.349 1.00 87.12 273 LEU A C 1
ATOM 2101 O O . LEU A 1 273 ? -5.414 -2.445 11.582 1.00 87.12 273 LEU A O 1
ATOM 2105 N N . PHE A 1 274 ? -3.700 -1.853 12.922 1.00 89.19 274 PHE A N 1
ATOM 2106 C CA . PHE A 1 274 ? -3.973 -0.423 12.914 1.00 89.19 274 PHE A CA 1
ATOM 2107 C C . PHE A 1 274 ? -3.466 0.271 11.652 1.00 89.19 274 PHE A C 1
ATOM 2109 O O . PHE A 1 274 ? -4.123 1.191 11.169 1.00 89.19 274 PHE A O 1
ATOM 2116 N N . THR A 1 275 ? -2.359 -0.187 11.072 1.00 90.12 275 THR A N 1
ATOM 2117 C CA . THR A 1 275 ? -1.758 0.453 9.888 1.00 90.12 275 THR A CA 1
ATOM 2118 C C . THR A 1 275 ? -2.052 -0.245 8.561 1.00 90.12 275 THR A C 1
ATOM 2120 O O . THR A 1 275 ? -1.841 0.354 7.511 1.00 90.12 275 THR A O 1
ATOM 2123 N N . SER A 1 276 ? -2.580 -1.477 8.568 1.00 88.31 276 SER A N 1
ATOM 2124 C CA . SER A 1 276 ? -2.882 -2.235 7.339 1.00 88.31 276 SER A CA 1
ATOM 2125 C C . SER A 1 276 ? -4.370 -2.539 7.138 1.00 88.31 276 SER A C 1
ATOM 2127 O O . SER A 1 276 ? -4.852 -2.503 6.008 1.00 88.31 276 SER A O 1
ATOM 2129 N N . VAL A 1 277 ? -5.123 -2.844 8.199 1.00 88.94 277 VAL A N 1
ATOM 2130 C CA . VAL A 1 277 ? -6.557 -3.186 8.079 1.00 88.94 277 VAL A CA 1
ATOM 2131 C C . VAL A 1 277 ? -7.439 -1.975 8.367 1.00 88.94 277 VAL A C 1
ATOM 2133 O O . VAL A 1 277 ? -8.303 -1.614 7.564 1.00 88.94 277 VAL A O 1
ATOM 2136 N N . MET A 1 278 ? -7.199 -1.320 9.502 1.00 89.94 278 MET A N 1
ATOM 2137 C CA . MET A 1 278 ? -7.996 -0.187 9.966 1.00 89.94 278 MET A CA 1
ATOM 2138 C C . MET A 1 278 ? -8.058 1.012 9.014 1.00 89.94 278 MET A C 1
ATOM 2140 O O . MET A 1 278 ? -9.145 1.586 8.932 1.00 89.94 278 MET A O 1
ATOM 2144 N N . PRO A 1 279 ? -7.008 1.393 8.255 1.00 91.88 279 PRO A N 1
ATOM 2145 C CA . PRO A 1 279 ? -7.095 2.569 7.390 1.00 91.88 279 PRO A CA 1
ATOM 2146 C C . PRO A 1 279 ? -8.215 2.431 6.357 1.00 91.88 279 PRO A C 1
ATOM 2148 O O . PRO A 1 279 ? -8.974 3.363 6.133 1.00 91.88 279 PRO A O 1
ATOM 2151 N N . SER A 1 280 ? -8.408 1.235 5.801 1.00 91.25 280 SER A N 1
ATOM 2152 C CA . SER A 1 280 ? -9.513 0.980 4.878 1.00 91.25 280 SER A CA 1
ATOM 2153 C C . SER A 1 280 ? -10.880 1.086 5.567 1.00 91.25 280 SER A C 1
ATOM 2155 O O . SER A 1 280 ? -11.819 1.590 4.966 1.00 91.25 280 SER A O 1
ATOM 2157 N N . LEU A 1 281 ? -11.008 0.646 6.823 1.00 90.00 281 LEU A N 1
ATOM 2158 C CA . LEU A 1 281 ? -12.290 0.573 7.540 1.00 90.00 281 LEU A CA 1
ATOM 2159 C C . LEU A 1 281 ? -12.783 1.900 8.114 1.00 90.00 281 LEU A C 1
ATOM 2161 O O . LEU A 1 281 ? -13.992 2.097 8.214 1.00 90.00 281 LEU A O 1
ATOM 2165 N N . ILE A 1 282 ? -11.875 2.794 8.507 1.00 89.94 282 ILE A N 1
ATOM 2166 C CA . ILE A 1 282 ? -12.232 4.083 9.124 1.00 89.94 282 ILE A CA 1
ATOM 2167 C C . ILE A 1 282 ? -12.630 5.154 8.099 1.00 89.94 282 ILE A C 1
ATOM 2169 O O . ILE A 1 282 ? -12.959 6.279 8.481 1.00 89.94 282 ILE A O 1
ATOM 2173 N N . LEU A 1 283 ? -12.595 4.821 6.805 1.00 90.25 283 LEU A N 1
ATOM 2174 C CA . LEU A 1 283 ? -13.116 5.679 5.748 1.00 90.25 283 LEU A CA 1
ATOM 2175 C C . LEU A 1 283 ? -14.643 5.815 5.893 1.00 90.25 283 LEU A C 1
ATOM 2177 O O . LEU A 1 283 ? -15.321 4.806 6.108 1.00 90.25 283 LEU A O 1
ATOM 2181 N N . PRO A 1 284 ? -15.211 7.028 5.755 1.00 87.31 284 PRO A N 1
ATOM 2182 C CA . PRO A 1 284 ? -16.645 7.252 5.892 1.00 87.31 284 PRO A CA 1
ATOM 2183 C C . PRO A 1 284 ? -17.457 6.321 4.987 1.00 87.31 284 PRO A C 1
ATOM 2185 O O . PRO A 1 284 ? -17.229 6.269 3.778 1.00 87.31 284 PRO A O 1
ATOM 2188 N N . GLY A 1 285 ? -18.412 5.597 5.572 1.00 82.69 285 GLY A N 1
ATOM 2189 C CA . GLY A 1 285 ? -19.291 4.678 4.853 1.00 82.69 285 GLY A CA 1
ATOM 2190 C C . GLY A 1 285 ? -18.690 3.297 4.583 1.00 82.69 285 GLY A C 1
ATOM 2191 O O . GLY A 1 285 ? -19.451 2.371 4.306 1.00 82.69 285 GLY A O 1
ATOM 2192 N N . MET A 1 286 ? -17.365 3.113 4.673 1.00 86.44 286 MET A N 1
ATOM 2193 C CA . MET A 1 286 ? -16.751 1.803 4.433 1.00 86.44 286 MET A CA 1
ATOM 2194 C C . MET A 1 286 ? -17.110 0.817 5.546 1.00 86.44 286 MET A C 1
ATOM 2196 O O . MET A 1 286 ? -17.553 -0.295 5.257 1.00 86.44 286 MET A O 1
ATOM 2200 N N . GLY A 1 287 ? -16.944 1.213 6.812 1.00 84.69 287 GLY A N 1
ATOM 2201 C CA . GLY A 1 287 ? -17.285 0.371 7.960 1.00 84.69 287 GLY A CA 1
ATOM 2202 C C . GLY A 1 287 ? -18.751 -0.069 7.930 1.00 84.69 287 GLY A C 1
ATOM 2203 O O . GLY A 1 287 ? -19.054 -1.253 8.076 1.00 84.69 287 GLY A O 1
ATOM 2204 N N . GLU A 1 288 ? -19.667 0.857 7.651 1.00 81.62 288 GLU A N 1
ATOM 2205 C CA . GLU A 1 288 ? -21.100 0.589 7.541 1.00 81.62 288 GLU A CA 1
ATOM 2206 C C . GLU A 1 288 ? -21.441 -0.313 6.344 1.00 81.62 288 GLU A C 1
ATOM 2208 O O . GLU A 1 288 ? -22.255 -1.236 6.473 1.00 81.62 288 GLU A O 1
ATOM 2213 N N . ALA A 1 289 ? -20.808 -0.105 5.186 1.00 84.69 289 ALA A N 1
ATOM 2214 C CA . ALA A 1 289 ? -21.002 -0.944 4.003 1.00 84.69 289 ALA A CA 1
ATOM 2215 C C . ALA A 1 289 ? -20.510 -2.383 4.239 1.00 84.69 289 ALA A C 1
ATOM 2217 O O . ALA A 1 289 ? -21.214 -3.352 3.953 1.00 84.69 289 ALA A O 1
ATOM 2218 N N . VAL A 1 290 ? -19.337 -2.539 4.854 1.00 86.06 290 VAL A N 1
ATOM 2219 C CA . VAL A 1 290 ? -18.782 -3.842 5.249 1.00 86.06 290 VAL A CA 1
ATOM 2220 C C . VAL A 1 290 ? -19.696 -4.553 6.255 1.00 86.06 290 VAL A C 1
ATOM 2222 O O . VAL A 1 290 ? -19.953 -5.754 6.133 1.00 86.06 290 VAL A O 1
ATOM 2225 N N . ALA A 1 291 ? -20.229 -3.818 7.231 1.00 81.38 291 ALA A N 1
ATOM 2226 C CA . ALA A 1 291 ? -21.103 -4.363 8.266 1.00 81.38 291 ALA A CA 1
ATOM 2227 C C . ALA A 1 291 ? -22.484 -4.773 7.743 1.00 81.38 291 ALA A C 1
ATOM 2229 O O . ALA A 1 291 ? -23.053 -5.759 8.213 1.00 81.38 291 ALA A O 1
ATOM 2230 N N . SER A 1 292 ? -23.023 -4.017 6.787 1.00 83.94 292 SER A N 1
ATOM 2231 C CA . SER A 1 292 ? -24.320 -4.281 6.156 1.00 83.94 292 SER A CA 1
ATOM 2232 C C . SER A 1 292 ? -24.257 -5.330 5.042 1.00 83.94 292 SER A C 1
ATOM 2234 O O . SER A 1 292 ? -25.290 -5.914 4.705 1.00 83.94 292 SER A O 1
ATOM 2236 N N . SER A 1 293 ? -23.067 -5.616 4.499 1.00 85.56 293 SER A N 1
ATOM 2237 C CA . SER A 1 293 ? -22.869 -6.669 3.499 1.00 85.56 293 SER A CA 1
ATOM 2238 C C . SER A 1 293 ? -23.365 -8.027 4.007 1.00 85.56 293 SER A C 1
ATOM 2240 O O . SER A 1 293 ? -23.252 -8.349 5.190 1.00 85.56 293 SER A O 1
ATOM 2242 N N . LYS A 1 294 ? -23.883 -8.868 3.108 1.00 86.31 294 LYS A N 1
ATOM 2243 C CA . LYS A 1 294 ? -24.283 -10.253 3.420 1.00 86.31 294 LYS A CA 1
ATOM 2244 C C . LYS A 1 294 ? -23.122 -11.246 3.339 1.00 86.31 294 LYS A C 1
ATOM 2246 O O . LYS A 1 294 ? -23.313 -12.406 3.689 1.00 86.31 294 LYS A O 1
ATOM 2251 N N . ALA A 1 295 ? -21.946 -10.796 2.901 1.00 87.50 295 ALA A N 1
ATOM 2252 C CA . ALA A 1 295 ? -20.745 -11.614 2.824 1.00 87.50 295 ALA A CA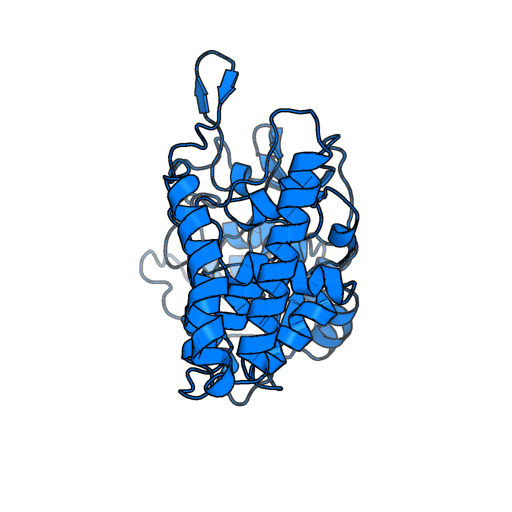 1
ATOM 2253 C C . ALA A 1 295 ? -20.419 -12.253 4.178 1.00 87.50 295 ALA A C 1
ATOM 2255 O O . ALA A 1 295 ? -20.639 -11.634 5.225 1.00 87.50 295 ALA A O 1
ATOM 2256 N N . GLN A 1 296 ? -19.824 -13.443 4.172 1.00 87.44 296 GLN A N 1
ATOM 2257 C CA . GLN A 1 296 ? -19.161 -13.967 5.365 1.00 87.44 296 GLN A CA 1
ATOM 2258 C C . GLN A 1 296 ? -17.973 -13.063 5.727 1.00 87.44 296 GLN A C 1
ATOM 2260 O O . GLN A 1 296 ? -17.355 -12.472 4.843 1.00 87.44 296 GLN A O 1
ATOM 2265 N N . L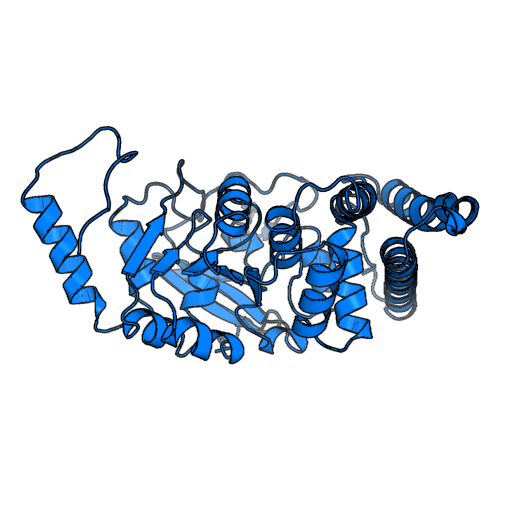YS A 1 297 ? -17.660 -12.916 7.017 1.00 82.75 297 LYS A N 1
ATOM 2266 C CA . LYS A 1 297 ? -16.534 -12.097 7.498 1.00 82.75 297 LYS A CA 1
ATOM 2267 C C . LYS A 1 297 ? -15.529 -13.003 8.189 1.00 82.75 297 LYS A C 1
ATOM 2269 O O . LYS A 1 297 ? -15.893 -13.679 9.146 1.00 82.75 297 LYS A O 1
ATOM 2274 N N . LEU A 1 298 ? -14.283 -12.994 7.728 1.00 83.00 298 LEU A N 1
ATOM 2275 C CA . LEU A 1 298 ? -13.205 -13.791 8.307 1.00 83.00 298 LEU A CA 1
ATOM 2276 C C . LEU A 1 298 ? -12.002 -12.901 8.616 1.00 83.00 298 LEU A C 1
ATOM 2278 O O . LEU A 1 298 ? -11.359 -12.367 7.713 1.00 83.00 298 LEU A O 1
ATOM 2282 N N . LEU A 1 299 ? -11.703 -12.759 9.904 1.00 83.19 299 LEU A N 1
ATOM 2283 C CA . LEU A 1 299 ? -10.501 -12.094 10.392 1.00 83.19 299 LEU A CA 1
ATOM 2284 C C . LEU A 1 299 ? -9.372 -13.117 10.518 1.00 83.19 299 LEU A C 1
ATOM 2286 O O . LEU A 1 299 ? -9.486 -14.076 11.278 1.00 83.19 299 LEU A O 1
ATOM 2290 N N . LEU A 1 300 ? -8.285 -12.894 9.785 1.00 82.25 300 LEU A N 1
ATOM 2291 C CA . LEU A 1 300 ? -7.058 -13.671 9.897 1.00 82.25 300 LEU A CA 1
ATOM 2292 C C . LEU A 1 300 ? -6.116 -12.948 10.860 1.00 82.25 300 LEU A C 1
ATOM 2294 O O . LEU A 1 300 ? -5.632 -11.855 10.565 1.00 82.25 300 LEU A O 1
ATOM 2298 N N . LEU A 1 301 ? -5.885 -13.552 12.024 1.00 82.38 301 LEU A N 1
ATOM 2299 C CA . LEU A 1 301 ? -4.974 -13.014 13.031 1.00 82.38 301 LEU A CA 1
ATOM 2300 C C . LEU A 1 301 ? -3.517 -13.163 12.585 1.00 82.38 301 LEU A C 1
ATOM 2302 O O . LEU A 1 301 ? -3.164 -14.062 11.817 1.00 82.38 301 LEU A O 1
ATOM 2306 N N . ASN A 1 302 ? -2.663 -12.284 13.102 1.00 79.19 302 ASN A N 1
ATOM 2307 C CA . ASN A 1 302 ? -1.227 -12.390 12.893 1.00 79.19 302 ASN A CA 1
ATOM 2308 C C . ASN A 1 302 ? -0.679 -13.621 13.624 1.00 79.19 302 ASN A C 1
ATOM 2310 O O . ASN A 1 302 ? -1.080 -13.916 14.747 1.00 79.19 302 ASN A O 1
ATOM 2314 N N . GLY A 1 303 ? 0.257 -14.331 12.987 1.00 72.25 303 GLY A N 1
ATOM 2315 C CA . GLY A 1 303 ? 0.874 -15.529 13.569 1.00 72.25 303 GLY A CA 1
ATOM 2316 C C . GLY A 1 303 ? 1.793 -15.244 14.761 1.00 72.25 303 GLY A C 1
ATOM 2317 O O . GLY A 1 303 ? 2.128 -16.166 15.491 1.00 72.25 303 GLY A O 1
ATOM 2318 N N . ASN A 1 304 ? 2.182 -13.982 14.957 1.00 69.75 304 ASN A N 1
ATOM 2319 C CA . ASN A 1 304 ? 2.968 -13.487 16.084 1.00 69.75 304 ASN A CA 1
ATOM 2320 C C . ASN A 1 304 ? 2.416 -12.122 16.521 1.00 69.75 304 ASN A C 1
ATOM 2322 O O . ASN A 1 304 ? 1.771 -11.436 15.723 1.00 69.75 304 ASN A O 1
ATOM 2326 N N . SER A 1 305 ? 2.713 -11.710 17.757 1.00 67.25 305 SER A N 1
ATOM 2327 C CA . SER A 1 305 ? 2.419 -10.355 18.233 1.00 67.25 305 SER A CA 1
ATOM 2328 C C . SER A 1 305 ? 3.073 -9.310 17.335 1.00 67.25 305 SER A C 1
ATOM 2330 O O . SER A 1 305 ? 4.288 -9.322 17.134 1.00 67.25 305 SER A O 1
ATOM 2332 N N . ASP A 1 306 ? 2.257 -8.396 16.816 1.00 73.75 306 ASP A N 1
ATOM 2333 C CA . ASP A 1 306 ? 2.731 -7.213 16.110 1.00 73.75 306 ASP A CA 1
ATOM 2334 C C . ASP A 1 306 ? 2.884 -6.043 17.090 1.00 73.75 306 ASP A C 1
ATOM 2336 O O . ASP A 1 306 ? 2.097 -5.901 18.032 1.00 73.75 306 ASP A O 1
ATOM 2340 N N . ARG A 1 307 ? 3.879 -5.191 16.847 1.00 79.62 307 ARG A N 1
ATOM 2341 C CA . ARG A 1 307 ? 4.299 -4.074 17.706 1.00 79.62 307 ARG A CA 1
ATOM 2342 C C . ARG A 1 307 ? 3.166 -3.103 18.041 1.00 79.62 307 ARG A C 1
ATOM 2344 O O . ARG A 1 307 ? 3.107 -2.606 19.159 1.00 79.62 307 ARG A O 1
ATOM 2351 N N . GLU A 1 308 ? 2.241 -2.886 17.110 1.00 82.25 308 GLU A N 1
ATOM 2352 C CA . GLU A 1 308 ? 1.081 -2.002 17.296 1.00 82.25 308 GLU A CA 1
ATOM 2353 C C . GLU A 1 308 ? 0.037 -2.609 18.241 1.00 82.25 308 GLU A C 1
ATOM 2355 O O . GLU A 1 308 ? -0.661 -1.904 18.967 1.00 82.25 308 GLU A O 1
ATOM 2360 N N . SER A 1 309 ? -0.078 -3.938 18.213 1.00 77.31 309 SER A N 1
ATOM 2361 C CA . SER A 1 309 ? -1.080 -4.707 18.954 1.00 77.31 309 SER A CA 1
ATOM 2362 C C . SER A 1 309 ? -0.577 -5.214 20.308 1.00 77.31 309 SER A C 1
ATOM 2364 O O . SER A 1 309 ? -1.377 -5.619 21.148 1.00 77.31 309 SER A O 1
ATOM 2366 N N . GLY A 1 310 ? 0.739 -5.202 20.540 1.00 77.31 310 GLY A N 1
ATOM 2367 C CA . GLY A 1 310 ? 1.361 -5.680 21.773 1.00 77.31 310 GLY A CA 1
ATOM 2368 C C . GLY A 1 310 ? 0.870 -7.077 22.176 1.00 77.31 310 GLY A C 1
ATOM 2369 O O . GLY A 1 310 ? 0.990 -8.041 21.419 1.00 77.31 310 GLY A O 1
ATOM 2370 N N . ASN A 1 311 ? 0.284 -7.168 23.372 1.00 76.50 311 ASN A N 1
ATOM 2371 C CA . ASN A 1 311 ? -0.271 -8.404 23.935 1.00 76.50 311 ASN A CA 1
ATOM 2372 C C . ASN A 1 311 ? -1.800 -8.498 23.786 1.00 76.50 311 ASN A C 1
ATOM 2374 O O . ASN A 1 311 ? -2.452 -9.126 24.619 1.00 76.50 311 ASN A O 1
ATOM 2378 N N . MET A 1 312 ? -2.388 -7.842 22.779 1.00 80.50 312 MET A N 1
ATOM 2379 C CA . MET A 1 312 ? -3.823 -7.951 22.518 1.00 80.50 312 MET A CA 1
ATOM 2380 C C . MET A 1 312 ? -4.231 -9.410 22.315 1.00 80.50 312 MET A C 1
ATOM 2382 O O . MET A 1 312 ? -3.678 -10.134 21.488 1.00 80.50 312 MET A O 1
ATOM 2386 N N . THR A 1 313 ? -5.258 -9.819 23.045 1.00 82.00 313 THR A N 1
ATOM 2387 C CA . THR A 1 313 ? -5.964 -11.078 22.826 1.00 82.00 313 THR A CA 1
ATOM 2388 C C . THR A 1 313 ? -6.710 -11.060 21.490 1.00 82.00 313 THR A C 1
ATOM 2390 O O . THR A 1 313 ? -7.050 -10.003 20.952 1.00 82.00 313 THR A O 1
ATOM 2393 N N . ALA A 1 314 ? -7.065 -12.241 20.980 1.00 74.44 314 ALA A N 1
ATOM 2394 C CA . ALA A 1 314 ? -7.902 -12.370 19.784 1.00 74.44 314 ALA A CA 1
ATOM 2395 C C . ALA A 1 314 ? -9.233 -11.592 19.888 1.00 74.44 314 ALA A C 1
ATOM 2397 O O . ALA A 1 314 ? -9.734 -11.081 18.889 1.00 74.44 314 ALA A O 1
ATOM 2398 N N . LEU A 1 315 ? -9.799 -11.468 21.096 1.00 74.19 315 LEU A N 1
ATOM 2399 C CA . LEU A 1 315 ? -11.013 -10.683 21.334 1.00 74.19 315 LEU A CA 1
ATOM 2400 C C . LEU A 1 315 ? -10.744 -9.172 21.312 1.00 74.19 315 LEU A C 1
ATOM 2402 O O . LEU A 1 315 ? -11.568 -8.420 20.796 1.00 74.19 315 LEU A O 1
ATOM 2406 N N . GLU A 1 316 ? -9.597 -8.717 21.821 1.00 77.88 316 GLU A N 1
ATOM 2407 C CA . GLU A 1 316 ? -9.209 -7.301 21.755 1.00 77.88 316 GLU A CA 1
ATOM 2408 C C . GLU A 1 316 ? -8.968 -6.838 20.310 1.00 77.88 316 GLU A C 1
ATOM 2410 O O . GLU A 1 316 ? -9.308 -5.702 19.991 1.00 77.88 316 GLU A O 1
ATOM 2415 N N . TYR A 1 317 ? -8.520 -7.722 19.408 1.00 75.75 317 TYR A N 1
ATOM 2416 C CA . TYR A 1 317 ? -8.437 -7.44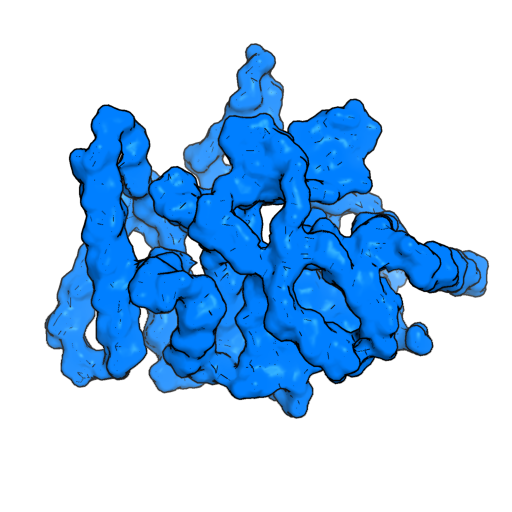4 17.963 1.00 75.75 317 TYR A CA 1
ATOM 2417 C C . TYR A 1 317 ? -9.797 -7.090 17.332 1.00 75.75 317 TYR A C 1
ATOM 2419 O O . TYR A 1 317 ? -9.849 -6.356 16.344 1.00 75.75 317 TYR A O 1
ATOM 2427 N N . LEU A 1 318 ? -10.912 -7.581 17.890 1.00 73.81 318 LEU A N 1
ATOM 2428 C CA . LEU A 1 318 ? -12.247 -7.307 17.350 1.00 73.81 318 LEU A CA 1
ATOM 2429 C C . LEU A 1 318 ? -12.714 -5.883 17.650 1.00 73.81 318 LEU A C 1
ATOM 2431 O O . LEU A 1 318 ? -13.452 -5.311 16.850 1.00 73.81 318 LEU A O 1
ATOM 2435 N N . SER A 1 319 ? -12.314 -5.293 18.778 1.00 73.69 319 SER A N 1
ATOM 2436 C CA . SER A 1 319 ? -12.816 -3.973 19.182 1.00 73.69 319 SER A CA 1
ATOM 2437 C C . SER A 1 319 ? -12.464 -2.884 18.151 1.00 73.69 319 SER A C 1
ATOM 2439 O O . SER A 1 319 ? -13.392 -2.247 17.643 1.00 73.69 319 SER A O 1
ATOM 2441 N N . PRO A 1 320 ? -11.198 -2.735 17.703 1.00 67.69 320 PRO A N 1
ATOM 2442 C CA . PRO A 1 320 ? -10.847 -1.780 16.654 1.00 67.69 320 PRO A CA 1
ATOM 2443 C C . PRO A 1 320 ? -11.559 -2.045 15.328 1.00 67.69 320 PRO A C 1
ATOM 2445 O O . PRO A 1 320 ? -12.095 -1.114 14.745 1.00 67.69 320 PRO A O 1
ATOM 2448 N N . VAL A 1 321 ? -11.633 -3.300 14.870 1.00 58.97 321 VAL A N 1
ATOM 2449 C CA . VAL A 1 321 ? -12.278 -3.652 13.585 1.00 58.97 321 VAL A CA 1
ATOM 2450 C C . VAL A 1 321 ? -13.772 -3.329 13.595 1.00 58.97 321 VAL A C 1
ATOM 2452 O O . VAL A 1 321 ? -14.356 -3.018 12.559 1.00 58.97 321 VAL A O 1
ATOM 2455 N N . THR A 1 322 ? -14.402 -3.400 14.767 1.00 60.72 322 THR A N 1
ATOM 2456 C CA . THR A 1 322 ? -15.853 -3.261 14.913 1.00 60.72 322 THR A CA 1
ATOM 2457 C C . THR A 1 322 ? -16.293 -1.860 15.314 1.00 60.72 322 THR A C 1
ATOM 2459 O O . THR A 1 322 ? -17.418 -1.477 14.993 1.00 60.72 322 THR A O 1
ATOM 2462 N N . ALA A 1 323 ? -15.440 -1.061 15.954 1.00 64.81 323 ALA A N 1
ATOM 2463 C CA . ALA A 1 323 ? -15.773 0.309 16.339 1.00 64.81 323 ALA A CA 1
ATOM 2464 C C . ALA A 1 323 ? -16.222 1.200 15.151 1.00 64.81 323 ALA A C 1
ATOM 2466 O O . ALA A 1 323 ? -17.192 1.938 15.320 1.00 64.81 323 ALA A O 1
ATOM 2467 N N . PRO A 1 324 ? -15.636 1.098 13.937 1.00 59.94 324 PRO A N 1
ATOM 2468 C CA . PRO A 1 324 ? -16.106 1.826 12.752 1.00 59.94 324 PRO A CA 1
ATOM 2469 C C . PRO A 1 324 ? -17.431 1.310 12.166 1.00 59.94 324 PRO A C 1
ATOM 2471 O O . PRO A 1 324 ? -17.993 1.942 11.284 1.00 59.94 324 PRO A O 1
ATOM 2474 N N . THR A 1 325 ? -17.931 0.154 12.614 1.00 56.75 325 THR A N 1
ATOM 2475 C CA . THR A 1 325 ? -19.103 -0.542 12.037 1.00 56.75 325 THR A CA 1
ATOM 2476 C C . THR A 1 325 ? -20.413 -0.301 12.805 1.00 56.75 325 THR A C 1
ATOM 2478 O O . THR A 1 325 ? -21.351 -1.093 12.703 1.00 56.75 325 THR A O 1
ATOM 2481 N N . ASP A 1 326 ? -20.449 0.750 13.629 1.00 49.59 326 ASP A N 1
ATOM 2482 C CA . ASP A 1 326 ? -21.339 0.986 14.776 1.00 49.59 326 ASP A CA 1
ATOM 2483 C C . ASP A 1 326 ? -22.843 0.693 14.545 1.00 49.59 326 ASP A C 1
ATOM 2485 O O . ASP A 1 326 ? -23.629 1.586 14.260 1.00 49.59 326 ASP A O 1
ATOM 2489 N N . LEU A 1 327 ? -23.246 -0.581 14.674 1.00 40.38 327 LEU A N 1
ATOM 2490 C CA . LEU A 1 327 ? -24.505 -1.084 15.269 1.00 40.38 327 LEU A CA 1
ATOM 2491 C C . LEU A 1 327 ? -24.605 -2.613 15.135 1.00 40.38 327 LEU A C 1
ATOM 2493 O O . LEU A 1 327 ? -25.076 -3.304 16.042 1.00 40.38 327 LEU A O 1
ATOM 2497 N N . THR A 1 328 ? -24.171 -3.154 13.997 1.00 42.06 328 THR A N 1
ATOM 2498 C CA . THR A 1 328 ? -24.543 -4.516 13.576 1.00 42.06 328 THR A CA 1
ATOM 2499 C C . THR A 1 328 ? -23.692 -5.593 14.252 1.00 42.06 328 THR A C 1
ATOM 2501 O O . THR A 1 328 ? -24.181 -6.688 14.532 1.00 42.06 328 THR A O 1
ATOM 2504 N N . PHE A 1 329 ? -22.446 -5.273 14.620 1.00 43.25 329 PHE A N 1
ATOM 2505 C CA . PHE A 1 329 ? -21.512 -6.250 15.184 1.00 43.25 329 PHE A CA 1
ATOM 2506 C C . PHE A 1 329 ? -21.392 -6.233 16.712 1.00 43.25 329 PHE A C 1
ATOM 2508 O O . PHE A 1 329 ? -20.880 -7.200 17.260 1.00 43.25 329 PHE A O 1
ATOM 2515 N N . ARG A 1 330 ? -21.936 -5.245 17.449 1.00 40.62 330 ARG A N 1
ATOM 2516 C CA . ARG A 1 330 ? -22.028 -5.356 18.928 1.00 40.62 330 ARG A CA 1
ATOM 2517 C C . ARG A 1 330 ? -22.787 -6.625 19.339 1.00 40.62 330 ARG A C 1
ATOM 2519 O O . ARG A 1 330 ? -22.421 -7.272 20.312 1.00 40.62 330 ARG A O 1
ATOM 2526 N N . ARG A 1 331 ? -23.782 -7.030 18.537 1.00 40.06 331 ARG A N 1
ATOM 2527 C CA . ARG A 1 331 ? -24.510 -8.302 18.684 1.00 40.06 331 ARG A CA 1
ATOM 2528 C C . ARG A 1 331 ? -23.675 -9.530 18.309 1.00 40.06 331 ARG A C 1
ATOM 2530 O O . ARG A 1 331 ? -23.808 -10.559 18.959 1.00 40.06 331 ARG A O 1
ATOM 2537 N N . PHE A 1 332 ? -22.809 -9.430 17.302 1.00 41.81 332 PHE A N 1
ATOM 2538 C CA . PHE A 1 332 ? -21.939 -10.530 16.873 1.00 41.81 332 PHE A CA 1
ATOM 2539 C C . PHE A 1 332 ? -20.742 -10.723 17.817 1.00 41.81 332 PHE A C 1
ATOM 2541 O O . PHE A 1 332 ? -20.463 -11.845 18.219 1.00 41.81 332 PHE A O 1
ATOM 2548 N N . ALA A 1 333 ? -20.087 -9.646 18.258 1.00 44.03 333 ALA A N 1
ATOM 2549 C CA . ALA A 1 333 ? -19.051 -9.682 19.288 1.00 44.03 333 ALA A CA 1
ATOM 2550 C C . ALA A 1 333 ? -19.603 -10.231 20.617 1.00 44.03 333 ALA A C 1
ATOM 2552 O O . ALA A 1 333 ? -18.956 -11.060 21.248 1.00 44.03 333 ALA A O 1
ATOM 2553 N N . GLN A 1 334 ? -20.836 -9.862 20.999 1.00 41.34 334 GLN A N 1
ATOM 2554 C CA . GLN A 1 334 ? -21.543 -10.489 22.124 1.00 41.34 334 GLN A CA 1
ATOM 2555 C C . GLN A 1 334 ? -21.834 -11.978 21.881 1.00 41.34 334 GLN A C 1
ATOM 2557 O O . GLN A 1 334 ? -21.687 -12.772 22.807 1.00 41.34 334 GLN A O 1
ATOM 2562 N N . ALA A 1 335 ? -22.201 -12.381 20.659 1.00 40.06 335 ALA A N 1
ATOM 2563 C CA . ALA A 1 335 ? -22.434 -13.783 20.314 1.00 40.06 335 ALA A CA 1
ATOM 2564 C C . ALA A 1 335 ? -21.142 -14.621 20.373 1.00 40.06 335 ALA A C 1
ATOM 2566 O O . ALA A 1 335 ? -21.153 -15.684 20.991 1.00 40.06 335 ALA A O 1
ATOM 2567 N N . ILE A 1 336 ? -20.020 -14.120 19.842 1.00 42.78 336 ILE A N 1
ATOM 2568 C CA . ILE A 1 336 ? -18.698 -14.770 19.912 1.00 42.78 336 ILE A CA 1
ATOM 2569 C C . ILE A 1 336 ? -18.195 -14.833 21.356 1.00 42.78 336 ILE A C 1
ATOM 2571 O O . ILE A 1 336 ? -17.810 -15.906 21.812 1.00 42.78 336 ILE A O 1
ATOM 2575 N N . ALA A 1 337 ? -18.277 -13.735 22.115 1.00 42.91 337 ALA A N 1
ATOM 2576 C CA . ALA A 1 337 ? -17.909 -13.723 23.533 1.00 42.91 337 ALA A CA 1
ATOM 2577 C C . ALA A 1 337 ? -18.780 -14.688 24.364 1.00 42.91 337 ALA A C 1
ATOM 2579 O O . ALA A 1 337 ? -18.286 -15.374 25.258 1.00 42.91 337 ALA A O 1
ATOM 2580 N N . SER A 1 338 ? -20.074 -14.806 24.038 1.00 40.41 338 SER A N 1
ATOM 2581 C CA . SER A 1 338 ? -20.976 -15.777 24.673 1.00 40.41 338 SER A CA 1
ATOM 2582 C C . SER A 1 338 ? -20.720 -17.228 24.242 1.00 40.41 338 SER A C 1
ATOM 2584 O O . SER A 1 338 ? -20.987 -18.144 25.016 1.00 40.41 338 SER A O 1
ATOM 2586 N N . GLY A 1 339 ? -20.192 -17.439 23.031 1.00 39.34 339 GLY A N 1
ATOM 2587 C CA . GLY A 1 339 ? -19.746 -18.736 22.523 1.00 39.34 339 GLY A CA 1
ATOM 2588 C C . GLY A 1 339 ? -18.446 -19.196 23.184 1.00 39.34 339 GLY A C 1
ATOM 2589 O O . GLY A 1 339 ? -18.368 -20.344 23.612 1.00 39.34 339 GLY A O 1
ATOM 2590 N N . PHE A 1 340 ? -17.486 -18.287 23.376 1.00 38.50 340 PHE A N 1
ATOM 2591 C CA . PHE A 1 340 ? -16.254 -18.529 24.138 1.00 38.50 340 PHE A CA 1
ATOM 2592 C C . PHE A 1 340 ? -16.544 -18.901 25.601 1.00 38.50 340 PHE A C 1
ATOM 2594 O O . PHE A 1 340 ? -15.974 -19.853 26.114 1.00 38.50 340 PHE A O 1
ATOM 2601 N N . ASN A 1 341 ? -17.515 -18.254 26.256 1.00 37.62 341 ASN A N 1
ATOM 2602 C CA . ASN A 1 341 ? -17.924 -18.636 27.617 1.00 37.62 341 ASN A CA 1
ATOM 2603 C C . ASN A 1 341 ? -18.621 -20.011 27.715 1.00 37.62 341 ASN A C 1
ATOM 2605 O O . ASN A 1 341 ? -18.783 -20.526 28.820 1.00 37.62 341 ASN A O 1
ATOM 2609 N N . ARG A 1 342 ? -19.055 -20.618 26.597 1.00 36.66 342 ARG A N 1
ATOM 2610 C CA . ARG A 1 342 ? -19.611 -21.988 26.584 1.00 36.66 342 ARG A CA 1
ATOM 2611 C C . ARG A 1 342 ? -18.551 -23.073 26.393 1.00 36.66 342 ARG A C 1
ATOM 2613 O O . ARG A 1 342 ? -18.832 -24.225 26.712 1.00 36.66 342 ARG A O 1
ATOM 2620 N N . TYR A 1 343 ? -17.366 -22.718 25.907 1.00 36.09 343 TYR A N 1
ATOM 2621 C CA . TYR A 1 343 ? -16.251 -23.632 25.678 1.00 36.09 343 TYR A CA 1
ATOM 2622 C C . TYR A 1 343 ? -15.030 -23.069 26.405 1.00 36.09 343 TYR A C 1
ATOM 2624 O O . TYR A 1 343 ? -14.265 -22.294 25.842 1.00 36.09 343 TYR A O 1
ATOM 2632 N N . GLY A 1 344 ? -14.932 -23.389 27.697 1.00 31.92 344 GLY A N 1
ATOM 2633 C CA . GLY A 1 344 ? -13.897 -22.869 28.588 1.00 31.92 344 GLY A CA 1
ATOM 2634 C C . GLY A 1 344 ? -12.470 -23.086 28.076 1.00 31.92 344 GLY A C 1
ATOM 2635 O O . GLY A 1 344 ? -12.200 -24.065 27.389 1.00 31.92 344 GLY A O 1
ATOM 2636 N N . GLU A 1 345 ? -11.606 -22.135 28.445 1.00 39.19 345 GLU A N 1
ATOM 2637 C CA . GLU A 1 345 ? -10.135 -22.184 28.473 1.00 39.19 345 GLU A CA 1
ATOM 2638 C C . GLU A 1 345 ? -9.466 -23.064 27.402 1.00 39.19 345 GLU A C 1
ATOM 2640 O O . GLU A 1 345 ? -9.183 -24.239 27.623 1.00 39.19 345 GLU A O 1
ATOM 2645 N N . CYS A 1 346 ? -9.116 -22.468 26.259 1.00 30.94 346 CYS A N 1
ATOM 2646 C CA . CYS A 1 346 ? -8.126 -23.049 25.351 1.00 30.94 346 CYS A CA 1
ATOM 2647 C C . CYS A 1 346 ? -6.871 -22.168 25.360 1.00 30.94 346 CYS A C 1
ATOM 2649 O O . CYS A 1 346 ? -6.788 -21.170 24.648 1.00 30.94 346 CYS A O 1
ATOM 2651 N N . GLU A 1 347 ? -5.910 -22.540 26.208 1.00 32.72 347 GLU A N 1
ATOM 2652 C CA . GLU A 1 347 ? -4.603 -21.884 26.362 1.00 32.72 347 GLU A CA 1
ATOM 2653 C C . GLU A 1 347 ? -3.562 -22.343 25.321 1.00 32.72 347 GLU A C 1
ATOM 2655 O O . GLU A 1 347 ? -2.437 -21.855 25.313 1.00 32.72 347 GLU A O 1
ATOM 2660 N N . HIS A 1 348 ? -3.913 -23.233 24.390 1.00 31.08 348 HIS A N 1
ATOM 2661 C CA . HIS A 1 348 ? -2.995 -23.666 23.340 1.00 31.08 348 HIS A CA 1
ATOM 2662 C C . HIS A 1 348 ? -3.690 -23.850 21.986 1.00 31.08 348 HIS A C 1
ATOM 2664 O O . HIS A 1 348 ? -4.686 -24.557 21.873 1.00 31.08 348 HIS A O 1
ATOM 2670 N N . ASP A 1 349 ? -3.070 -23.232 20.978 1.00 32.72 349 ASP A N 1
ATOM 2671 C CA . ASP A 1 349 ? -3.184 -23.508 19.543 1.00 32.72 349 ASP A CA 1
ATOM 2672 C C . ASP A 1 349 ? -4.511 -23.125 18.849 1.00 32.72 349 ASP A C 1
ATOM 2674 O O . ASP A 1 349 ? -5.400 -23.938 18.613 1.00 32.72 349 ASP A O 1
ATOM 2678 N N . LEU A 1 350 ? -4.612 -21.849 18.452 1.00 35.72 350 LEU A N 1
ATOM 2679 C CA . LEU A 1 350 ? -5.683 -21.297 17.604 1.00 35.72 350 LEU A CA 1
ATOM 2680 C C . LEU A 1 350 ? -5.426 -21.495 16.091 1.00 35.72 350 LEU A C 1
ATOM 2682 O O . LEU A 1 350 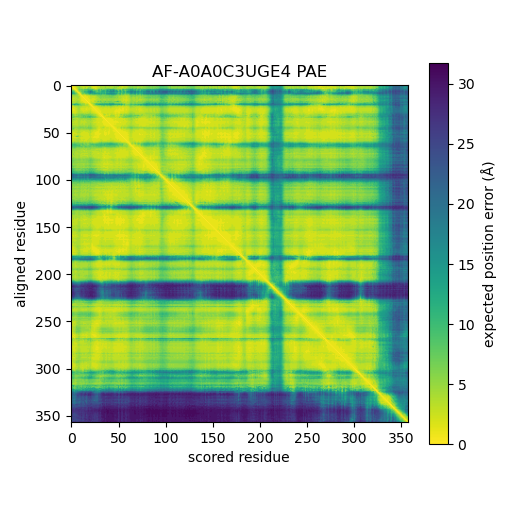? -6.055 -20.836 15.264 1.00 35.72 350 LEU A O 1
ATOM 2686 N N . SER A 1 351 ? -4.525 -22.404 15.695 1.00 26.05 351 SER A N 1
ATOM 2687 C CA . SER A 1 351 ? -4.239 -22.692 14.277 1.00 26.05 351 SER A CA 1
ATOM 2688 C C . SER A 1 351 ? -5.376 -23.417 13.536 1.00 26.05 351 SER A C 1
ATOM 2690 O O . SER A 1 351 ? -5.329 -23.565 12.314 1.00 26.05 351 SER A O 1
ATOM 2692 N N . ALA A 1 352 ? -6.444 -23.808 14.231 1.00 30.64 352 ALA A N 1
ATOM 2693 C CA . ALA A 1 352 ? -7.635 -24.382 13.628 1.00 30.64 352 ALA A CA 1
ATOM 2694 C C . ALA A 1 352 ? -8.897 -23.760 14.237 1.00 30.64 352 ALA A C 1
ATOM 2696 O O . ALA A 1 352 ? -8.991 -23.627 15.449 1.00 30.64 352 ALA A O 1
ATOM 2697 N N . TYR A 1 353 ? -9.890 -23.496 13.382 1.00 29.86 353 TYR A N 1
ATOM 2698 C CA . TYR A 1 353 ? -11.278 -23.105 13.681 1.00 29.86 353 TYR A CA 1
ATOM 2699 C C . TYR A 1 353 ? -11.610 -21.613 13.749 1.00 29.86 353 TYR A C 1
ATOM 2701 O O . TYR A 1 353 ? -11.602 -21.017 14.813 1.00 29.86 353 TYR A O 1
ATOM 2709 N N . LEU A 1 354 ? -12.117 -21.092 12.623 1.00 32.72 354 LEU A N 1
ATOM 2710 C CA . LEU A 1 354 ? -13.311 -20.233 12.570 1.00 32.72 354 LEU A CA 1
ATOM 2711 C C . LEU A 1 354 ? -14.066 -20.483 11.241 1.00 32.72 354 LEU A C 1
ATOM 2713 O O . LEU A 1 354 ? -14.256 -19.601 10.413 1.00 32.72 354 LEU A O 1
ATOM 2717 N N . ASN A 1 355 ? -14.489 -21.733 11.029 1.00 28.11 355 ASN A N 1
ATOM 2718 C CA . ASN A 1 355 ? -15.690 -22.021 10.242 1.00 28.11 355 ASN A CA 1
ATOM 2719 C C . ASN A 1 355 ? -16.840 -22.030 11.249 1.00 28.11 355 ASN A C 1
ATOM 2721 O O . ASN A 1 355 ? -16.773 -22.847 12.160 1.00 28.11 355 ASN A O 1
ATOM 2725 N N . TYR A 1 356 ? -17.826 -21.137 11.125 1.00 25.89 356 TYR A N 1
ATOM 2726 C CA . TYR A 1 356 ? -19.266 -21.421 11.247 1.00 25.89 356 TYR A CA 1
ATOM 2727 C C . TYR A 1 356 ? -20.103 -20.134 11.390 1.00 25.89 356 TYR A C 1
ATOM 2729 O O . TYR A 1 356 ? -19.855 -19.315 12.273 1.00 25.89 356 TYR A O 1
ATOM 2737 N N . VAL A 1 357 ? -21.156 -20.105 10.558 1.00 31.30 357 VAL A N 1
ATOM 2738 C CA . VAL A 1 357 ? -22.320 -19.195 10.447 1.00 31.30 357 VAL A CA 1
ATOM 2739 C C . VAL A 1 357 ? -22.067 -17.852 9.768 1.00 31.30 357 VAL A C 1
ATOM 2741 O O . VAL A 1 357 ? -21.741 -16.858 10.450 1.00 31.30 357 VAL A O 1
#

Nearest PDB structures (foldseek):
  2hzb-assembly1_A  TM=9.014E-01  e=3.441E-16  Halalkalibacterium halodurans
  2o2z-assembly2_D  TM=9.109E-01  e=1.335E-15  Halalkalibacterium halodurans
  2o2z-assembly2_C  TM=9.025E-01  e=1.416E-15  Halalkalibacterium halodurans
  2o2z-assembly1_B  TM=9.140E-01  e=4.339E-15  Halalkalibacterium halodurans
  2o2z-assembly1_A  TM=9.027E-01  e=2.407E-15  Halalkalibacterium halodurans

Foldseek 3Di:
DEEFWFAQAPLVVLQVVLPDPAFYEYAYAFFALDFQQVLCCVQPFFTRCHRLLRSLLSLQDPDPLCPVVSCLQQDWAAQADQVRLVVVLVCLLVVCVVVVVVDDPLSVLLSVLSVQLVVVQVVSVVPDPPPDGRGSHRHGSNRSSLVSQCVVVVFNQSSSVVSNVSSVRDPSYYYHHFARQRGPAQKHKKFQFPVRDIFTHLLCQQQPFDPDPNDGDDPSSPPCRDLAADPGATDDMFMAGPVPRHTDAGATDPVCLVVLQPAQEYEYDDDDLRNIRLVSLLHPPNLQSNLPGPHHYYYDYDPDDRRNCHPDDPLSSVCSSNVSNPDRCVVVSVVVVVVDVVPDDDPDDPVDDDDDD